Protein AF-A0A442TKA3-F1 (afdb_monomer_lite)

Sequence (351 aa):
MQPSRIYSAAFSNQSLTAKNNGDETITLTVSGKLDNMFMTVANFPTMDLGVSSTAQYRLRKINAPCVLALHPSASDALVLDSNAKINAADCRVHSNSSSSRGIEAKSNSLVSADSICVVGSAAGGASHYSPAPEVGCPVLADPLATVPAPVVPNCDFSNKVYDNKTVTIDPGVHCGGISILNNSVVTFRPGIYFVKDGKFFVDSNAKVQRDGVGFYLTGNNATLHFTSNTRIDFTAPSTGALAGILFFEDRSAPVERLHYFDSNSITRETGSMYLSRGIFSTDSNSTIAANSAFTNVIARKVWIKSDASLTLNADYGATTVPNVAVYYEGVGSRMAGKVNLALPMRNRRMT

Radius of gyration: 28.51 Å; chains: 1; bounding box: 57×85×75 Å

Structure (mmCIF, N/CA/C/O backbone):
data_AF-A0A442TKA3-F1
#
_entry.id   AF-A0A442TKA3-F1
#
loop_
_atom_site.group_PDB
_atom_site.id
_atom_site.type_symbol
_atom_site.label_atom_id
_atom_site.label_alt_id
_atom_site.label_comp_id
_atom_site.label_asym_id
_atom_site.label_entity_id
_atom_site.label_seq_id
_atom_site.pdbx_PDB_ins_code
_atom_site.Cartn_x
_atom_site.Cartn_y
_atom_site.Cartn_z
_atom_site.occupancy
_atom_site.B_iso_or_equiv
_atom_site.auth_seq_id
_atom_site.auth_comp_id
_atom_site.auth_asym_id
_atom_site.auth_atom_id
_atom_site.pdbx_PDB_model_num
ATOM 1 N N . MET A 1 1 ? 22.070 -32.574 -51.510 1.00 38.97 1 MET A N 1
ATOM 2 C CA . MET A 1 1 ? 21.243 -32.504 -50.285 1.00 38.97 1 MET A CA 1
ATOM 3 C C . MET A 1 1 ? 20.417 -33.778 -50.211 1.00 38.97 1 MET A C 1
ATOM 5 O O . MET A 1 1 ? 19.624 -34.005 -51.113 1.00 38.97 1 MET A O 1
ATOM 9 N N . GLN A 1 2 ? 20.663 -34.656 -49.233 1.00 30.23 2 GLN A N 1
ATOM 10 C CA . GLN A 1 2 ? 19.802 -35.828 -49.023 1.00 30.23 2 GLN A CA 1
ATOM 11 C C . GLN A 1 2 ? 18.475 -35.373 -48.393 1.00 30.23 2 GLN A C 1
ATOM 13 O O . GLN A 1 2 ? 18.515 -34.567 -47.463 1.00 30.23 2 GLN A O 1
ATOM 18 N N . PRO A 1 3 ? 17.316 -35.858 -48.872 1.00 31.97 3 PRO A N 1
ATOM 19 C CA . PRO A 1 3 ? 16.034 -35.528 -48.269 1.00 31.97 3 PRO A CA 1
ATOM 20 C C . PRO A 1 3 ? 15.917 -36.188 -46.891 1.00 31.97 3 PRO A C 1
ATOM 22 O O . PRO A 1 3 ? 16.233 -37.369 -46.721 1.00 31.97 3 PRO A O 1
ATOM 25 N N . SER A 1 4 ? 15.451 -35.425 -45.906 1.00 29.91 4 SER A N 1
ATOM 26 C CA . SER A 1 4 ? 15.060 -35.917 -44.588 1.00 29.91 4 SER A CA 1
ATOM 27 C C . SER A 1 4 ? 13.938 -36.948 -44.739 1.00 29.91 4 SER A C 1
ATOM 29 O O . SER A 1 4 ? 12.824 -36.621 -45.141 1.00 29.91 4 SER A O 1
ATOM 31 N N . ARG A 1 5 ? 14.228 -38.217 -44.434 1.00 30.55 5 ARG A N 1
ATOM 32 C CA . ARG A 1 5 ? 13.208 -39.268 -44.342 1.00 30.55 5 ARG A CA 1
ATOM 33 C C . ARG A 1 5 ? 12.611 -39.262 -42.938 1.00 30.55 5 ARG A C 1
ATOM 35 O O . ARG A 1 5 ? 13.338 -39.437 -41.964 1.00 30.55 5 ARG A O 1
ATOM 42 N N . ILE A 1 6 ? 11.298 -39.072 -42.849 1.00 31.83 6 ILE A N 1
ATOM 43 C CA . ILE A 1 6 ? 10.527 -39.282 -41.622 1.00 31.83 6 ILE A CA 1
ATOM 44 C C . ILE A 1 6 ? 10.173 -40.768 -41.572 1.00 31.83 6 ILE A C 1
ATOM 46 O O . ILE A 1 6 ? 9.529 -41.279 -42.485 1.00 31.83 6 ILE A O 1
ATOM 50 N N . TYR A 1 7 ? 10.615 -41.459 -40.526 1.00 39.22 7 TYR A N 1
ATOM 51 C CA . TYR A 1 7 ? 10.215 -42.835 -40.244 1.00 39.22 7 TYR A CA 1
ATOM 52 C C . TYR A 1 7 ? 9.135 -42.798 -39.159 1.00 39.22 7 TYR A C 1
ATOM 54 O O . TYR A 1 7 ? 9.384 -42.288 -38.069 1.00 39.22 7 TYR A O 1
ATOM 62 N N . SER A 1 8 ? 7.938 -43.307 -39.454 1.00 38.00 8 SER A N 1
ATOM 63 C CA . SER A 1 8 ? 6.883 -43.538 -38.464 1.00 38.00 8 SER A CA 1
ATOM 64 C C . SER A 1 8 ? 6.901 -45.007 -38.035 1.00 38.00 8 SER A C 1
ATOM 66 O O . SER A 1 8 ? 6.884 -45.907 -38.871 1.00 38.00 8 SER A O 1
ATOM 68 N N . ALA A 1 9 ? 6.952 -45.251 -36.727 1.00 47.09 9 ALA A N 1
ATOM 69 C CA . ALA A 1 9 ? 6.796 -46.570 -36.120 1.00 47.09 9 ALA A CA 1
ATOM 70 C C . ALA A 1 9 ? 5.596 -46.536 -35.162 1.00 47.09 9 ALA A C 1
ATOM 72 O O . ALA A 1 9 ? 5.314 -45.496 -34.565 1.00 47.09 9 ALA A O 1
ATOM 73 N N . ALA A 1 10 ? 4.872 -47.650 -35.037 1.00 43.44 10 ALA A N 1
ATOM 74 C CA . ALA A 1 10 ? 3.813 -47.790 -34.042 1.00 43.44 10 ALA A CA 1
ATOM 75 C C . ALA A 1 10 ? 4.440 -48.006 -32.653 1.00 43.44 10 ALA A C 1
ATOM 77 O O . ALA A 1 10 ? 5.350 -48.820 -32.506 1.00 43.44 10 ALA A O 1
ATOM 78 N N . PHE A 1 11 ? 3.968 -47.262 -31.651 1.00 53.31 11 PHE A N 1
ATOM 79 C CA . PHE A 1 11 ? 4.451 -47.326 -30.268 1.00 53.31 11 PHE A CA 1
ATOM 80 C C . PHE A 1 11 ? 3.369 -47.914 -29.366 1.00 53.31 11 PHE A C 1
ATOM 82 O O . PHE A 1 11 ? 2.242 -47.414 -29.359 1.00 53.31 11 PHE A O 1
ATOM 89 N N . SER A 1 12 ? 3.721 -48.914 -28.560 1.00 55.25 12 SER A N 1
ATOM 90 C CA . SER A 1 12 ? 2.852 -49.471 -27.520 1.00 55.25 12 SER A CA 1
ATOM 91 C C . SER A 1 12 ? 3.369 -49.082 -26.123 1.00 55.25 12 SER A C 1
ATOM 93 O O . SER A 1 12 ? 4.565 -48.858 -25.926 1.00 55.25 12 SER A O 1
ATOM 95 N N . ASN A 1 13 ? 2.462 -48.949 -25.144 1.00 60.03 13 ASN A N 1
ATOM 96 C CA . ASN A 1 13 ? 2.773 -48.662 -23.731 1.00 60.03 13 ASN A CA 1
ATOM 97 C C . ASN A 1 13 ? 3.669 -47.430 -23.493 1.00 60.03 13 ASN A C 1
ATOM 99 O O . ASN A 1 13 ? 4.741 -47.534 -22.896 1.00 60.03 13 ASN A O 1
ATOM 103 N N . GLN A 1 14 ? 3.230 -46.256 -23.953 1.00 69.00 14 GLN A N 1
ATOM 104 C CA . GLN A 1 14 ? 3.954 -45.007 -23.713 1.00 69.00 14 GLN A CA 1
ATOM 105 C C . GLN A 1 14 ? 3.724 -44.475 -22.292 1.00 69.00 14 GLN A C 1
ATOM 107 O O . GLN A 1 14 ? 2.594 -44.451 -21.807 1.00 69.00 14 GLN A O 1
ATOM 112 N N . SER A 1 15 ? 4.783 -43.979 -21.654 1.00 68.31 15 SER A N 1
ATOM 113 C CA . SER A 1 15 ? 4.720 -43.248 -20.386 1.00 68.31 15 SER A CA 1
ATOM 114 C C . SER A 1 15 ? 5.442 -41.909 -20.505 1.00 68.31 15 SER A C 1
ATOM 116 O O . SER A 1 15 ? 6.599 -41.867 -20.933 1.00 68.31 15 SER A O 1
ATOM 118 N N . LEU A 1 16 ? 4.779 -40.832 -20.083 1.00 64.69 16 LEU A N 1
ATOM 119 C CA . LEU A 1 16 ? 5.385 -39.516 -19.905 1.00 64.69 16 LEU A CA 1
ATOM 120 C C . LEU A 1 16 ? 5.628 -39.283 -18.414 1.00 64.69 16 LEU A C 1
ATOM 122 O O . LEU A 1 16 ? 4.681 -39.234 -17.632 1.00 64.69 16 LEU A O 1
ATOM 126 N N . THR A 1 17 ? 6.887 -39.087 -18.040 1.00 66.25 17 THR A N 1
ATOM 127 C CA . THR A 1 17 ? 7.277 -38.799 -16.659 1.00 66.25 17 THR A CA 1
ATOM 128 C C . THR A 1 17 ? 7.975 -37.450 -16.603 1.00 66.25 17 THR A C 1
ATOM 130 O O . THR A 1 17 ? 8.983 -37.239 -17.278 1.00 66.25 17 THR A O 1
ATOM 133 N N . ALA A 1 18 ? 7.455 -36.543 -15.779 1.00 63.50 18 ALA A N 1
ATOM 134 C CA . ALA A 1 18 ? 8.128 -35.301 -15.425 1.00 63.50 18 ALA A CA 1
ATOM 135 C C . ALA A 1 18 ? 8.815 -35.473 -14.067 1.00 63.50 18 ALA A C 1
ATOM 137 O O . ALA A 1 18 ? 8.174 -35.860 -13.090 1.00 63.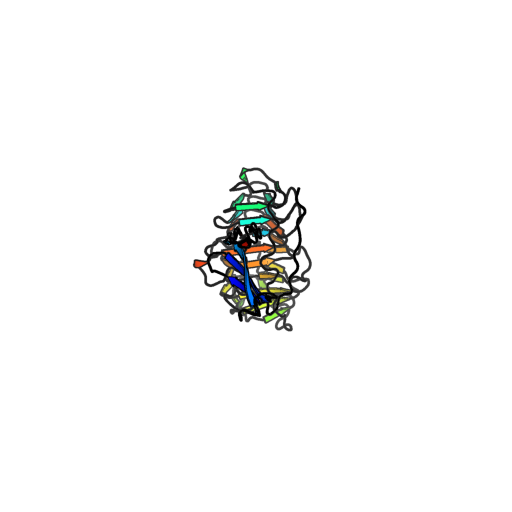50 18 ALA A O 1
ATOM 138 N N . LYS A 1 19 ? 10.115 -35.184 -14.000 1.00 69.62 19 LYS A N 1
ATOM 139 C CA . LYS A 1 19 ? 10.898 -35.211 -12.764 1.00 69.62 19 LYS A CA 1
ATOM 140 C C . LYS A 1 19 ? 11.492 -33.832 -12.505 1.00 69.62 19 LYS A C 1
ATOM 142 O O . LYS A 1 19 ? 12.219 -33.312 -13.348 1.00 69.62 19 LYS A O 1
ATOM 147 N N . ASN A 1 20 ? 11.206 -33.267 -11.335 1.00 73.06 20 ASN A N 1
ATOM 148 C CA . ASN A 1 20 ? 11.974 -32.147 -10.800 1.00 73.06 20 ASN A CA 1
ATOM 149 C C . ASN A 1 20 ? 13.229 -32.719 -10.126 1.00 73.06 20 ASN A C 1
ATOM 151 O O . ASN A 1 20 ? 13.116 -33.570 -9.242 1.00 73.06 20 ASN A O 1
ATOM 155 N N . ASN A 1 21 ? 14.412 -32.310 -10.580 1.00 75.00 21 ASN A N 1
ATOM 156 C CA . ASN A 1 21 ? 15.681 -32.872 -10.114 1.00 75.00 21 ASN A CA 1
ATOM 157 C C . ASN A 1 21 ? 16.271 -32.121 -8.905 1.00 75.00 21 ASN A C 1
ATOM 159 O O . ASN A 1 21 ? 17.281 -32.561 -8.365 1.00 75.00 21 ASN A O 1
ATOM 163 N N . GLY A 1 22 ? 15.632 -31.038 -8.444 1.00 58.66 22 GLY A N 1
ATOM 164 C CA . GLY A 1 22 ? 16.044 -30.288 -7.250 1.00 58.66 22 GLY A CA 1
ATOM 165 C C . GLY A 1 22 ? 17.229 -29.337 -7.454 1.00 58.66 22 GLY A C 1
ATOM 166 O O . GLY A 1 22 ? 17.595 -28.619 -6.531 1.00 58.66 22 GLY A O 1
ATOM 167 N N . ASP A 1 23 ? 17.792 -29.290 -8.658 1.00 67.56 23 ASP A N 1
ATOM 168 C CA . ASP A 1 23 ? 18.939 -28.478 -9.069 1.00 67.56 23 ASP A CA 1
ATOM 169 C C . ASP A 1 23 ? 18.543 -27.429 -10.118 1.00 67.56 23 ASP A C 1
ATOM 171 O O . ASP A 1 23 ? 19.290 -27.179 -11.061 1.00 67.56 23 ASP A O 1
ATOM 175 N N . GLU A 1 24 ? 17.344 -26.845 -9.991 1.00 68.44 24 GLU A N 1
ATOM 176 C CA . GLU A 1 24 ? 16.805 -25.914 -10.994 1.00 68.44 24 GLU A CA 1
ATOM 177 C C . GLU A 1 24 ? 16.583 -26.571 -12.373 1.00 68.44 24 GLU A C 1
ATOM 179 O O . GLU A 1 24 ? 16.518 -25.897 -13.401 1.00 68.44 24 GLU A O 1
ATOM 184 N N . THR A 1 25 ? 16.430 -27.900 -12.428 1.00 68.56 25 THR A N 1
ATOM 185 C CA . THR A 1 25 ? 16.147 -28.614 -13.679 1.00 68.56 25 THR A CA 1
ATOM 186 C C . THR A 1 25 ? 14.898 -29.490 -13.616 1.00 68.56 25 THR A C 1
ATOM 188 O O . THR A 1 25 ? 14.566 -30.105 -12.598 1.00 68.56 25 THR A O 1
ATOM 191 N N . ILE A 1 26 ? 14.191 -29.551 -14.745 1.00 72.69 26 ILE A N 1
ATOM 192 C CA . ILE A 1 26 ? 13.049 -30.436 -14.972 1.00 72.69 26 ILE A CA 1
ATOM 193 C C . ILE A 1 26 ? 13.391 -31.347 -16.143 1.00 72.69 26 ILE A C 1
ATOM 195 O O . ILE A 1 26 ? 13.657 -30.870 -17.247 1.00 72.69 26 ILE A O 1
ATOM 199 N N . THR A 1 27 ? 13.345 -32.658 -15.922 1.00 72.81 27 THR A N 1
ATOM 200 C CA . THR A 1 27 ? 13.503 -33.657 -16.981 1.00 72.81 27 THR A CA 1
ATOM 201 C C . THR A 1 27 ? 12.149 -34.242 -17.348 1.00 72.81 27 THR A C 1
ATOM 203 O O . THR A 1 27 ? 11.465 -34.831 -16.512 1.00 72.81 27 THR A O 1
ATOM 206 N N . LEU A 1 28 ? 11.783 -34.116 -18.618 1.00 71.12 28 LEU A N 1
ATOM 207 C CA . LEU A 1 28 ? 10.681 -34.843 -19.234 1.00 71.12 28 LEU A CA 1
ATOM 208 C C . LEU A 1 28 ? 11.247 -36.100 -19.875 1.00 71.12 28 LEU A C 1
ATOM 210 O O . LEU A 1 28 ? 12.149 -36.001 -20.700 1.00 71.12 28 LEU A O 1
ATOM 214 N N . THR A 1 29 ? 10.727 -37.266 -19.514 1.00 75.19 29 THR A N 1
ATOM 215 C CA . THR A 1 29 ? 11.093 -38.539 -20.139 1.00 75.19 29 THR A CA 1
ATOM 216 C C . THR A 1 29 ? 9.863 -39.143 -20.787 1.00 75.19 29 THR A C 1
ATOM 218 O O . THR A 1 29 ? 8.867 -39.393 -20.114 1.00 75.19 29 THR A O 1
ATOM 221 N N . VAL A 1 30 ? 9.946 -39.389 -22.090 1.00 77.25 30 VAL A N 1
ATOM 222 C CA . VAL A 1 30 ? 8.989 -40.204 -22.833 1.00 77.25 30 VAL A CA 1
ATOM 223 C C . VAL A 1 30 ? 9.622 -41.572 -23.009 1.00 77.25 30 VAL A C 1
ATOM 225 O O . VAL A 1 30 ? 10.690 -41.684 -23.607 1.00 77.25 30 VAL A O 1
ATOM 228 N N . SER A 1 31 ? 8.983 -42.601 -22.468 1.00 76.00 31 SER A N 1
ATOM 229 C CA . SER A 1 31 ? 9.392 -43.993 -22.673 1.00 76.00 31 SER A CA 1
ATOM 230 C C . SER A 1 31 ? 8.289 -44.755 -23.388 1.00 76.00 31 SER A C 1
ATOM 232 O O . SER A 1 31 ? 7.115 -44.445 -23.206 1.00 76.00 31 SER A O 1
ATOM 234 N N . GLY A 1 32 ? 8.649 -45.739 -24.201 1.00 74.56 32 GLY A N 1
ATOM 235 C CA . GLY A 1 32 ? 7.702 -46.607 -24.890 1.00 74.56 32 GLY A CA 1
ATOM 236 C C . GLY A 1 32 ? 8.386 -47.854 -25.425 1.00 74.56 32 GLY A C 1
ATOM 237 O O . GLY A 1 32 ? 9.614 -47.932 -25.455 1.00 74.56 32 GLY A O 1
ATOM 238 N N . LYS A 1 33 ? 7.593 -48.832 -25.854 1.00 74.94 33 LYS A N 1
ATOM 239 C CA . LYS A 1 33 ? 8.109 -50.046 -26.483 1.00 74.94 33 LYS A CA 1
ATOM 240 C C . LYS A 1 33 ? 7.935 -49.967 -27.994 1.00 74.94 33 LYS A C 1
ATOM 242 O O . LYS A 1 33 ? 6.866 -49.610 -28.491 1.00 74.94 33 LYS A O 1
ATOM 247 N N . LEU A 1 34 ? 9.011 -50.271 -28.710 1.00 72.69 34 LEU A N 1
ATOM 248 C CA . LEU A 1 34 ? 9.013 -50.484 -30.151 1.00 72.69 34 LEU A CA 1
ATOM 249 C C . LEU A 1 34 ? 8.832 -51.975 -30.420 1.00 72.69 34 LEU A C 1
ATOM 251 O O . LEU A 1 34 ? 9.631 -52.789 -29.953 1.00 72.69 34 LEU A O 1
ATOM 255 N N . ASP A 1 35 ? 7.799 -52.326 -31.177 1.00 70.81 35 ASP A N 1
ATOM 256 C CA . ASP A 1 35 ? 7.551 -53.710 -31.567 1.00 70.81 35 ASP A CA 1
ATOM 257 C C . ASP A 1 35 ? 8.544 -54.126 -32.665 1.00 70.81 35 ASP A C 1
ATOM 259 O O . ASP A 1 35 ? 8.654 -53.495 -33.721 1.00 70.81 35 ASP A O 1
ATOM 263 N N . ASN A 1 36 ? 9.293 -55.202 -32.422 1.00 65.81 36 ASN A N 1
ATOM 264 C CA . ASN A 1 36 ? 10.320 -55.672 -33.345 1.00 65.81 36 ASN A CA 1
ATOM 265 C C . ASN A 1 36 ? 9.726 -56.686 -34.328 1.00 65.81 36 ASN A C 1
ATOM 267 O O . ASN A 1 36 ? 9.586 -57.861 -34.000 1.00 65.81 36 ASN A O 1
ATOM 271 N N . MET A 1 37 ? 9.468 -56.285 -35.574 1.00 66.44 37 MET A N 1
ATOM 272 C CA . MET A 1 37 ? 8.912 -57.206 -36.581 1.00 66.44 37 MET A CA 1
ATOM 273 C C . MET A 1 37 ? 9.864 -58.349 -36.982 1.00 66.44 37 MET A C 1
ATOM 275 O O . MET A 1 37 ? 9.404 -59.400 -37.416 1.00 66.44 37 MET A O 1
ATOM 279 N N . PHE A 1 38 ? 11.181 -58.164 -36.832 1.00 63.09 38 PHE A N 1
ATOM 280 C CA . PHE A 1 38 ? 12.200 -59.112 -37.311 1.00 63.09 38 PHE A CA 1
ATOM 281 C C . PHE A 1 38 ? 12.898 -59.916 -36.199 1.00 63.09 38 PHE A C 1
ATOM 283 O O . PHE A 1 38 ? 13.565 -60.902 -36.496 1.00 63.09 38 PHE A O 1
ATOM 290 N N . MET A 1 39 ? 12.767 -59.516 -34.926 1.00 60.59 39 MET A N 1
ATOM 291 C CA . MET A 1 39 ? 13.446 -60.168 -33.786 1.00 60.59 39 MET A CA 1
ATOM 292 C C . MET A 1 39 ? 12.510 -60.999 -32.897 1.00 60.59 39 MET A C 1
ATOM 294 O O . MET A 1 39 ? 12.948 -61.593 -31.910 1.00 60.59 39 MET A O 1
ATOM 298 N N . THR A 1 40 ? 11.238 -61.111 -33.275 1.00 59.50 40 THR A N 1
ATOM 299 C CA . THR A 1 40 ? 10.254 -62.012 -32.656 1.00 59.50 40 THR A CA 1
ATOM 300 C C . THR A 1 40 ? 10.688 -63.477 -32.717 1.00 59.50 40 THR A C 1
ATOM 302 O O . THR A 1 40 ? 10.512 -64.200 -31.743 1.00 59.50 40 THR A O 1
ATOM 305 N N . VAL A 1 41 ? 11.351 -63.900 -33.801 1.00 61.72 41 VAL A N 1
ATOM 306 C CA . VAL A 1 41 ? 11.881 -65.272 -33.965 1.00 61.72 41 VAL A CA 1
ATOM 307 C C . VAL A 1 41 ? 13.020 -65.586 -32.980 1.00 61.72 41 VAL A C 1
ATOM 309 O O . VAL A 1 41 ? 13.220 -66.741 -32.619 1.00 61.72 41 VAL A O 1
ATOM 312 N N . ALA A 1 42 ? 13.735 -64.567 -32.490 1.00 65.44 42 ALA A N 1
ATOM 313 C CA . ALA A 1 42 ? 14.796 -64.700 -31.487 1.00 65.44 42 ALA A CA 1
ATOM 314 C C . ALA A 1 42 ? 14.304 -64.457 -30.043 1.00 65.44 42 ALA A C 1
ATOM 316 O O . ALA A 1 42 ? 15.121 -64.275 -29.144 1.00 65.44 42 ALA A O 1
ATOM 317 N N . ASN A 1 43 ? 12.983 -64.440 -29.819 1.00 66.38 43 ASN A N 1
ATOM 318 C CA . ASN A 1 43 ? 12.335 -64.172 -28.530 1.00 66.38 43 ASN A CA 1
ATOM 319 C C . ASN A 1 43 ? 12.598 -62.763 -27.944 1.00 66.38 43 ASN A C 1
ATOM 321 O O . ASN A 1 43 ? 12.542 -62.572 -26.731 1.00 66.38 43 ASN A O 1
ATOM 325 N N . PHE A 1 44 ? 12.835 -61.759 -28.800 1.00 69.25 44 PHE A N 1
ATOM 326 C CA . PHE A 1 44 ? 12.922 -60.338 -28.420 1.00 69.25 44 PHE A CA 1
ATOM 327 C C . PHE A 1 44 ? 11.802 -59.523 -29.096 1.00 69.25 44 PHE A C 1
ATOM 329 O O . PHE A 1 44 ? 12.065 -58.780 -30.050 1.00 69.25 44 PHE A O 1
ATOM 336 N N . PRO A 1 45 ? 10.541 -59.663 -28.638 1.00 67.88 45 PRO A N 1
ATOM 337 C CA . PRO A 1 45 ? 9.374 -59.102 -29.323 1.00 67.88 45 PRO A CA 1
ATOM 338 C C . PRO A 1 45 ? 9.303 -57.570 -29.272 1.00 67.88 45 PRO A C 1
ATOM 340 O O . PRO A 1 45 ? 8.704 -56.963 -30.155 1.00 67.88 45 PRO A O 1
ATOM 343 N N . THR A 1 46 ? 9.940 -56.937 -28.284 1.00 72.69 46 THR A N 1
ATOM 344 C CA . THR A 1 46 ? 9.905 -55.481 -28.087 1.00 72.69 46 THR A CA 1
ATOM 345 C C . THR A 1 46 ? 11.274 -54.929 -27.704 1.00 72.69 46 THR A C 1
ATOM 347 O O . THR A 1 46 ? 12.052 -55.617 -27.043 1.00 72.69 46 THR A O 1
ATOM 350 N N . MET A 1 47 ? 11.545 -53.675 -28.057 1.00 73.06 47 MET A N 1
ATOM 351 C CA . MET A 1 47 ? 12.709 -52.905 -27.614 1.00 73.06 47 MET A CA 1
ATOM 352 C C . MET A 1 47 ? 12.253 -51.678 -26.821 1.00 73.06 47 MET A C 1
ATOM 354 O O . MET A 1 47 ? 11.332 -50.983 -27.248 1.00 73.06 47 MET A O 1
ATOM 358 N N . ASP A 1 48 ? 12.893 -51.400 -25.687 1.00 73.38 48 ASP A N 1
ATOM 359 C CA . ASP A 1 48 ? 12.585 -50.210 -24.894 1.00 73.38 48 ASP A CA 1
ATOM 360 C C . ASP A 1 48 ? 13.225 -48.969 -25.534 1.00 73.38 48 ASP A C 1
ATOM 362 O O . ASP A 1 48 ? 14.424 -48.941 -25.819 1.00 73.38 48 ASP A O 1
ATOM 366 N N . LEU A 1 49 ? 12.420 -47.933 -25.756 1.00 71.62 49 LEU A N 1
ATOM 367 C CA . LEU A 1 49 ? 12.854 -46.622 -26.219 1.00 71.62 49 LEU A CA 1
ATOM 368 C C . LEU A 1 49 ? 12.598 -45.596 -25.117 1.00 71.62 49 LEU A C 1
ATOM 370 O O . LEU A 1 49 ? 11.487 -45.504 -24.602 1.00 71.62 49 LEU A O 1
ATOM 374 N N . GLY A 1 50 ? 13.607 -44.785 -24.807 1.00 71.62 50 GLY A N 1
ATOM 375 C CA . GLY A 1 50 ? 13.485 -43.639 -23.913 1.00 71.62 50 GLY A CA 1
ATOM 376 C C . GLY A 1 50 ? 14.095 -42.398 -24.551 1.00 71.62 50 GLY A C 1
ATOM 377 O O . GLY A 1 50 ? 15.246 -42.423 -24.982 1.00 71.62 50 GLY A O 1
ATOM 378 N N . VAL A 1 51 ? 13.334 -41.308 -24.606 1.00 72.19 51 VAL A N 1
ATOM 379 C CA . VAL A 1 51 ? 13.836 -39.980 -24.968 1.00 72.19 51 VAL A CA 1
ATOM 380 C C . VAL A 1 51 ? 13.583 -39.059 -23.791 1.00 72.19 51 VAL A C 1
ATOM 382 O O . VAL A 1 51 ? 12.459 -38.961 -23.302 1.00 72.19 51 VAL A O 1
ATOM 385 N N . SER A 1 52 ? 14.623 -38.364 -23.345 1.00 70.12 52 SER A N 1
ATOM 386 C CA . SER A 1 52 ? 14.502 -37.352 -22.304 1.00 70.12 52 SER A CA 1
ATOM 387 C C . SER A 1 52 ? 14.890 -35.973 -22.820 1.00 70.12 52 SER A C 1
ATOM 389 O O . SER A 1 52 ? 15.869 -35.831 -23.549 1.00 70.12 52 SER A O 1
ATOM 391 N N . SER A 1 53 ? 14.150 -34.953 -22.397 1.00 64.50 53 SER A N 1
ATOM 392 C CA . SER A 1 53 ? 14.496 -33.545 -22.569 1.00 64.50 53 SER A CA 1
ATOM 393 C C . SER A 1 53 ? 14.584 -32.898 -21.196 1.00 64.50 53 SER A C 1
ATOM 395 O O . SER A 1 53 ? 13.643 -32.991 -20.409 1.00 64.50 53 SER A O 1
ATOM 397 N N . THR A 1 54 ? 15.695 -32.226 -20.912 1.00 67.06 54 THR A N 1
ATOM 398 C CA . THR A 1 54 ? 15.901 -31.514 -19.648 1.00 67.06 54 THR A CA 1
ATOM 399 C C . THR A 1 54 ? 15.885 -30.014 -19.901 1.00 67.06 54 THR A C 1
ATOM 401 O O . THR A 1 54 ? 16.648 -29.508 -20.722 1.00 67.06 54 THR A O 1
ATOM 404 N N . ALA A 1 55 ? 15.009 -29.303 -19.197 1.00 56.19 55 ALA A N 1
ATOM 405 C CA . ALA A 1 55 ? 14.982 -27.850 -19.152 1.00 56.19 55 ALA A CA 1
ATOM 406 C C . ALA A 1 55 ? 15.637 -27.376 -17.851 1.00 56.19 55 ALA A C 1
ATOM 408 O O . ALA A 1 55 ? 15.353 -27.919 -16.785 1.00 56.19 55 ALA A O 1
ATOM 409 N N . GLN A 1 56 ? 16.497 -26.363 -17.937 1.00 62.41 56 GLN A N 1
ATOM 410 C CA . GLN A 1 56 ? 17.031 -25.665 -16.766 1.00 62.41 56 GLN A CA 1
ATOM 411 C C . GLN A 1 56 ? 16.257 -24.363 -16.571 1.00 62.41 56 GLN A C 1
ATOM 413 O O . GLN A 1 56 ? 16.105 -23.597 -17.522 1.00 62.41 56 GLN A O 1
ATOM 418 N N . TYR A 1 57 ? 15.760 -24.102 -15.372 1.00 51.75 57 TYR A N 1
ATOM 419 C CA . TYR A 1 57 ? 15.067 -22.872 -15.020 1.00 51.75 57 TYR A CA 1
ATOM 420 C C . TYR A 1 57 ? 15.821 -22.217 -13.867 1.00 51.75 57 TYR A C 1
ATOM 422 O O . TYR A 1 57 ? 15.823 -22.720 -12.755 1.00 51.75 57 TYR A O 1
ATOM 430 N N . ARG A 1 58 ? 16.465 -21.077 -14.103 1.00 52.47 58 ARG A N 1
ATOM 431 C CA . ARG A 1 58 ? 17.054 -20.326 -12.992 1.00 52.47 58 ARG A CA 1
ATOM 432 C C . ARG A 1 58 ? 15.968 -19.430 -12.416 1.00 52.47 58 ARG A C 1
ATOM 434 O O . ARG A 1 58 ? 15.404 -18.630 -13.159 1.00 52.47 58 ARG A O 1
ATOM 441 N N . LEU A 1 59 ? 15.661 -19.556 -11.127 1.00 48.53 59 LEU A N 1
ATOM 442 C CA . LEU A 1 59 ? 14.817 -18.579 -10.438 1.00 48.53 59 LEU A CA 1
ATOM 443 C C . LEU A 1 59 ? 15.744 -17.628 -9.704 1.00 48.53 59 LEU A C 1
ATOM 445 O O . LEU A 1 59 ? 16.297 -17.954 -8.656 1.00 48.53 59 LEU A O 1
ATOM 449 N N . ARG A 1 60 ? 15.916 -16.418 -10.233 1.00 46.28 60 ARG A N 1
ATOM 450 C CA . ARG A 1 60 ? 16.443 -15.354 -9.384 1.00 46.28 60 ARG A CA 1
ATOM 451 C C . ARG A 1 60 ? 15.293 -14.922 -8.483 1.00 46.28 60 ARG A C 1
ATOM 453 O O . ARG A 1 60 ? 14.303 -14.383 -8.971 1.00 46.28 60 ARG A O 1
ATOM 460 N N . LYS A 1 61 ? 15.407 -15.188 -7.177 1.00 48.22 61 LYS A N 1
ATOM 461 C CA . LYS A 1 61 ? 14.589 -14.498 -6.175 1.00 48.22 61 LYS A CA 1
ATOM 462 C C . LYS A 1 61 ? 14.970 -13.027 -6.277 1.00 48.22 61 LYS A C 1
ATOM 464 O O . LYS A 1 61 ? 16.042 -12.636 -5.827 1.00 48.22 61 LYS A O 1
ATOM 469 N N . ILE A 1 62 ? 14.143 -12.253 -6.961 1.00 54.84 62 ILE A N 1
ATOM 470 C CA . ILE A 1 62 ? 14.308 -10.809 -7.004 1.00 54.84 62 ILE A CA 1
ATOM 471 C C . ILE A 1 62 ? 13.673 -10.265 -5.736 1.00 54.84 62 ILE A C 1
ATOM 473 O O . ILE A 1 62 ? 12.651 -10.786 -5.279 1.00 54.84 62 ILE A O 1
ATOM 477 N N . ASN A 1 63 ? 14.305 -9.251 -5.150 1.00 58.38 63 ASN A N 1
ATOM 478 C CA . ASN A 1 63 ? 13.714 -8.507 -4.050 1.00 58.38 63 ASN A CA 1
ATOM 479 C C . ASN A 1 63 ? 12.314 -8.060 -4.491 1.00 58.38 63 ASN A C 1
ATOM 481 O O . ASN A 1 63 ? 12.161 -7.377 -5.507 1.00 58.38 63 ASN A O 1
ATOM 485 N N . ALA A 1 64 ? 11.296 -8.532 -3.769 1.00 69.12 64 ALA A N 1
ATOM 486 C CA . ALA A 1 64 ? 9.903 -8.156 -3.970 1.00 69.12 64 ALA A CA 1
ATOM 487 C C . ALA A 1 64 ? 9.793 -6.632 -4.154 1.00 69.12 64 ALA A C 1
ATOM 489 O O . ALA A 1 64 ? 10.495 -5.899 -3.449 1.00 69.12 64 ALA A O 1
ATOM 490 N N . PRO A 1 65 ? 8.946 -6.126 -5.071 1.00 86.44 65 PRO A N 1
ATOM 491 C CA . PRO A 1 65 ? 8.757 -4.690 -5.172 1.00 86.44 65 PRO A CA 1
ATOM 492 C C . PRO A 1 65 ? 8.224 -4.165 -3.833 1.00 86.44 65 PRO A C 1
ATOM 494 O O . PRO A 1 65 ? 7.179 -4.599 -3.342 1.00 86.44 65 PRO A O 1
ATOM 497 N N . CYS A 1 66 ? 8.944 -3.225 -3.229 1.00 92.06 66 CYS A N 1
ATOM 498 C CA . CYS A 1 66 ? 8.412 -2.458 -2.106 1.00 92.06 66 CYS A CA 1
ATOM 499 C C . CYS A 1 66 ? 7.360 -1.467 -2.591 1.00 92.06 66 CYS A C 1
ATOM 501 O O . CYS A 1 66 ? 6.393 -1.208 -1.885 1.00 92.06 66 CYS A O 1
ATOM 503 N N . VAL A 1 67 ? 7.514 -0.965 -3.819 1.00 97.06 67 VAL A N 1
ATOM 504 C CA . VAL A 1 67 ? 6.482 -0.195 -4.512 1.00 97.06 67 VAL A CA 1
ATOM 505 C C . VAL A 1 67 ? 6.257 -0.787 -5.892 1.00 97.06 67 VAL A C 1
ATOM 507 O O . VAL A 1 67 ? 7.208 -0.962 -6.655 1.00 97.06 67 VAL A O 1
ATOM 510 N N . LEU A 1 68 ? 4.997 -1.050 -6.222 1.00 97.75 68 LEU A N 1
ATOM 511 C CA . LEU A 1 68 ? 4.551 -1.412 -7.560 1.00 97.75 68 LEU A CA 1
ATOM 512 C C . LEU A 1 68 ? 3.361 -0.533 -7.958 1.00 97.75 68 LEU A C 1
ATOM 514 O O . LEU A 1 68 ? 2.255 -0.710 -7.447 1.00 97.75 68 LEU A O 1
ATOM 518 N N . ALA A 1 69 ? 3.589 0.386 -8.897 1.00 98.50 69 ALA A N 1
ATOM 519 C CA . ALA A 1 69 ? 2.522 1.120 -9.570 1.00 98.50 69 ALA A CA 1
ATOM 520 C C . ALA A 1 69 ? 2.008 0.306 -10.769 1.00 98.50 69 ALA A C 1
ATOM 522 O O . ALA A 1 69 ? 2.734 0.085 -11.740 1.00 98.50 69 ALA A O 1
ATOM 523 N N . LEU A 1 70 ? 0.757 -0.153 -10.701 1.00 98.31 70 LEU A N 1
ATOM 524 C CA . LEU A 1 70 ? 0.184 -1.115 -11.649 1.00 98.31 70 LEU A CA 1
ATOM 525 C C . LEU A 1 70 ? -0.342 -0.490 -12.950 1.00 98.31 70 LEU A C 1
ATOM 527 O O . LEU A 1 70 ? -0.569 -1.219 -13.916 1.00 98.31 70 LEU A O 1
ATOM 531 N N . HIS A 1 71 ? -0.591 0.823 -12.997 1.00 98.50 71 HIS A N 1
ATOM 532 C CA . HIS A 1 71 ? -1.243 1.433 -14.158 1.00 98.50 71 HIS A CA 1
ATOM 533 C C . HIS A 1 71 ? -0.385 1.301 -15.442 1.00 98.50 71 HIS A C 1
ATOM 535 O O . HIS A 1 71 ? 0.754 1.761 -15.455 1.00 98.50 71 HIS A O 1
ATOM 541 N N . PRO A 1 72 ? -0.927 0.774 -16.563 1.00 98.06 72 PRO A N 1
ATOM 542 C CA . PRO A 1 72 ? -0.128 0.377 -17.735 1.00 98.06 72 PRO A CA 1
ATOM 543 C C . PRO A 1 72 ? 0.411 1.531 -18.598 1.00 98.06 72 PRO A C 1
ATOM 545 O O . PRO A 1 72 ? 1.358 1.349 -19.361 1.00 98.06 72 PRO A O 1
ATOM 548 N N . SER A 1 73 ? -0.199 2.718 -18.541 1.00 98.38 73 SER A N 1
ATOM 549 C CA . SER A 1 73 ? 0.152 3.844 -19.430 1.00 98.38 73 SER A CA 1
ATOM 550 C C . SER A 1 73 ? 0.006 5.243 -18.814 1.00 98.38 73 SER A C 1
ATOM 552 O O . SER A 1 73 ? 0.079 6.245 -19.523 1.00 98.38 73 SER A O 1
ATOM 554 N N . ALA A 1 74 ? -0.222 5.343 -17.503 1.00 98.31 74 ALA A N 1
ATOM 555 C CA . ALA A 1 74 ? -0.494 6.620 -16.847 1.00 98.31 74 ALA A CA 1
ATOM 556 C C . ALA A 1 74 ? 0.779 7.465 -16.757 1.00 98.31 74 ALA A C 1
ATOM 558 O O . ALA A 1 74 ? 1.815 6.977 -16.308 1.00 98.31 74 ALA A O 1
ATOM 559 N N . SER A 1 75 ? 0.695 8.743 -17.118 1.00 97.62 75 SER A N 1
ATOM 560 C CA . SER A 1 75 ? 1.801 9.697 -16.942 1.00 97.62 75 SER A CA 1
ATOM 561 C C . SER A 1 75 ? 1.997 10.161 -15.496 1.00 97.62 75 SER A C 1
ATOM 563 O O . SER A 1 75 ? 2.819 11.025 -15.230 1.00 97.62 75 SER A O 1
ATOM 565 N N . ASP A 1 76 ? 1.163 9.663 -14.594 1.00 97.19 76 ASP A N 1
ATOM 566 C CA . ASP A 1 76 ? 1.117 9.947 -13.166 1.00 97.19 76 ASP A CA 1
ATOM 567 C C . ASP A 1 76 ? 1.034 8.633 -12.366 1.00 97.19 76 ASP A C 1
ATOM 569 O O . ASP A 1 76 ? 0.409 8.579 -11.308 1.00 97.19 76 ASP A O 1
ATOM 573 N N . ALA A 1 77 ? 1.609 7.542 -12.892 1.00 98.38 77 ALA A N 1
ATOM 574 C CA . ALA A 1 77 ? 1.545 6.227 -12.251 1.00 98.38 77 ALA A CA 1
ATOM 575 C C . ALA A 1 77 ? 2.292 6.197 -10.908 1.00 98.38 77 ALA A C 1
ATOM 577 O O . ALA A 1 77 ? 1.778 5.646 -9.936 1.00 98.38 77 ALA A O 1
ATOM 578 N N . LEU A 1 78 ? 3.467 6.823 -10.844 1.00 98.62 78 LEU A N 1
ATOM 579 C CA . LEU A 1 78 ? 4.221 7.034 -9.613 1.00 98.62 78 LEU A CA 1
ATOM 580 C C . LEU A 1 78 ? 4.763 8.464 -9.617 1.00 98.62 78 LEU A C 1
ATOM 582 O O . LEU A 1 78 ? 5.571 8.806 -10.479 1.00 98.62 78 LEU A O 1
ATOM 586 N N . VAL A 1 79 ? 4.302 9.299 -8.687 1.00 98.50 79 VAL A N 1
ATOM 587 C CA . VAL A 1 79 ? 4.655 10.725 -8.629 1.00 98.50 79 VAL A CA 1
ATOM 588 C C . VAL A 1 79 ? 5.169 11.088 -7.245 1.00 98.50 79 VAL A C 1
ATOM 590 O O . VAL A 1 79 ? 4.503 10.799 -6.251 1.00 98.50 79 VAL A O 1
ATOM 593 N N . LEU A 1 80 ? 6.320 11.759 -7.200 1.00 98.50 80 LEU A N 1
ATOM 594 C CA . LEU A 1 80 ? 6.828 12.438 -6.015 1.00 98.50 80 LEU A CA 1
ATOM 595 C C . LEU A 1 80 ? 6.930 13.945 -6.276 1.00 98.50 80 LEU A C 1
ATOM 597 O O . LEU A 1 80 ? 7.379 14.364 -7.345 1.00 98.50 80 LEU A O 1
ATOM 601 N N . ASP A 1 81 ? 6.542 14.766 -5.304 1.00 97.62 81 ASP A N 1
ATOM 602 C CA . ASP A 1 81 ? 6.653 16.227 -5.389 1.00 97.62 81 ASP A CA 1
ATOM 603 C C . ASP A 1 81 ? 6.943 16.867 -4.022 1.00 97.62 81 ASP A C 1
ATOM 605 O O . ASP A 1 81 ? 6.831 16.221 -2.988 1.00 97.62 81 ASP A O 1
ATOM 609 N N . SER A 1 82 ? 7.307 18.149 -4.018 1.00 95.56 82 SER A N 1
ATOM 610 C CA . SER A 1 82 ? 7.437 18.996 -2.825 1.00 95.56 82 SER A CA 1
ATOM 611 C C . SER A 1 82 ? 8.333 18.433 -1.711 1.00 95.56 82 SER A C 1
ATOM 613 O O . SER A 1 82 ? 7.984 18.536 -0.547 1.00 95.56 82 SER A O 1
ATOM 615 N N . ASN A 1 83 ? 9.517 17.913 -2.064 1.00 96.06 83 ASN A N 1
ATOM 616 C CA . ASN A 1 83 ? 10.511 17.290 -1.161 1.00 96.06 83 ASN A CA 1
ATOM 617 C C . ASN A 1 83 ? 10.169 15.873 -0.662 1.00 96.06 83 ASN A C 1
ATOM 619 O O . ASN A 1 83 ? 10.907 15.333 0.167 1.00 96.06 83 ASN A O 1
ATOM 623 N N . ALA A 1 84 ? 9.122 15.250 -1.204 1.00 97.62 84 ALA A N 1
ATOM 624 C CA . ALA A 1 84 ? 8.737 13.883 -0.879 1.00 97.62 84 ALA A CA 1
ATOM 625 C C . ALA A 1 84 ? 9.873 12.874 -1.089 1.00 97.62 84 ALA A C 1
ATOM 627 O O . ALA A 1 84 ? 10.697 13.011 -2.000 1.00 97.62 84 ALA A O 1
ATOM 628 N N . LYS A 1 85 ? 9.891 11.812 -0.282 1.00 97.69 85 LYS A N 1
ATOM 629 C CA . LYS A 1 85 ? 10.913 10.763 -0.349 1.00 97.69 85 LYS A CA 1
ATOM 630 C C . LYS A 1 85 ? 10.313 9.367 -0.362 1.00 97.69 85 LYS A C 1
ATOM 632 O O . LYS A 1 85 ? 9.380 9.071 0.379 1.00 97.69 85 LYS A O 1
ATOM 637 N N . ILE A 1 86 ? 10.919 8.489 -1.154 1.00 98.06 86 ILE A N 1
ATOM 638 C CA . ILE A 1 86 ? 10.827 7.036 -0.985 1.00 98.06 86 ILE A CA 1
ATOM 639 C C . ILE A 1 86 ? 12.207 6.543 -0.563 1.00 98.06 86 ILE A C 1
ATOM 641 O O . ILE A 1 86 ? 13.183 6.810 -1.261 1.00 98.06 86 ILE A O 1
ATOM 645 N N . ASN A 1 87 ? 12.277 5.803 0.543 1.00 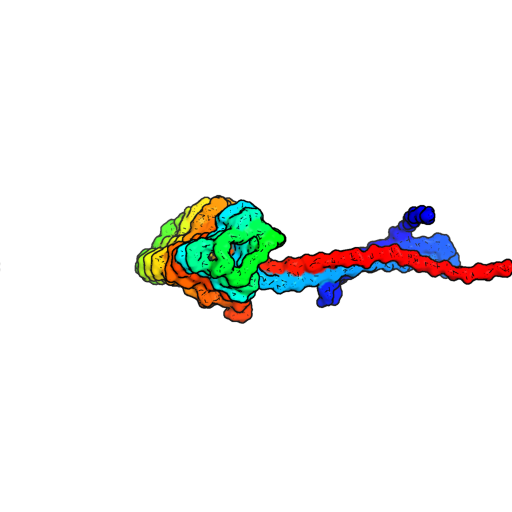97.06 87 ASN A N 1
ATOM 646 C CA . ASN A 1 87 ? 13.481 5.114 1.001 1.00 97.06 87 ASN A CA 1
ATOM 647 C C . ASN A 1 87 ? 13.211 3.604 1.007 1.00 97.06 87 ASN A C 1
ATOM 649 O O . ASN A 1 87 ? 12.538 3.101 1.900 1.00 97.06 87 ASN A O 1
ATOM 653 N N . ALA A 1 88 ? 13.723 2.891 0.011 1.00 95.19 88 ALA A N 1
ATOM 654 C CA . ALA A 1 88 ? 13.496 1.468 -0.235 1.00 95.19 88 ALA A CA 1
ATOM 655 C C . ALA A 1 88 ? 14.836 0.735 -0.439 1.00 95.19 88 ALA A C 1
ATOM 657 O O . ALA A 1 88 ? 15.045 0.064 -1.448 1.00 95.19 88 ALA A O 1
ATOM 658 N N . ALA A 1 89 ? 15.782 0.938 0.485 1.00 90.62 89 ALA A N 1
ATOM 659 C CA . ALA A 1 89 ? 17.198 0.591 0.312 1.00 90.62 89 ALA A CA 1
ATOM 660 C C . ALA A 1 89 ? 17.460 -0.882 -0.046 1.00 90.62 89 ALA A C 1
ATOM 662 O O . ALA A 1 89 ? 18.432 -1.164 -0.736 1.00 90.62 89 ALA A O 1
ATOM 663 N N . ASP A 1 90 ? 16.580 -1.789 0.380 1.00 88.44 90 ASP A N 1
ATOM 664 C CA . ASP A 1 90 ? 16.748 -3.239 0.236 1.00 88.44 90 ASP A CA 1
ATOM 665 C C . ASP A 1 90 ? 15.770 -3.863 -0.780 1.00 88.44 90 ASP A C 1
ATOM 667 O O . ASP A 1 90 ? 15.584 -5.083 -0.827 1.00 88.44 90 ASP A O 1
ATOM 671 N N . CYS A 1 91 ? 15.079 -3.043 -1.577 1.00 89.12 91 CYS A N 1
ATOM 672 C CA . CYS A 1 91 ? 14.040 -3.522 -2.483 1.00 89.12 91 CYS A CA 1
ATOM 673 C C . CYS A 1 91 ? 13.794 -2.627 -3.700 1.00 89.12 91 CYS A C 1
ATOM 675 O O . CYS A 1 91 ? 14.274 -1.502 -3.820 1.00 89.12 91 CYS A O 1
ATOM 677 N N . ARG A 1 92 ? 13.026 -3.165 -4.652 1.00 92.56 92 ARG A N 1
ATOM 678 C CA . ARG A 1 92 ? 12.745 -2.517 -5.934 1.00 92.56 92 ARG A CA 1
ATOM 679 C C . ARG A 1 92 ? 11.571 -1.538 -5.834 1.00 92.56 92 ARG A C 1
ATOM 681 O O . ARG A 1 92 ? 10.529 -1.865 -5.260 1.00 92.56 92 ARG A O 1
ATOM 688 N N . VAL A 1 93 ? 11.699 -0.390 -6.496 1.00 97.12 93 VAL A N 1
ATOM 689 C CA . VAL A 1 93 ? 10.581 0.485 -6.886 1.00 97.12 93 VAL A CA 1
ATOM 690 C C . VAL A 1 93 ? 10.276 0.242 -8.363 1.00 97.12 93 VAL A C 1
ATOM 692 O O . VAL A 1 93 ? 11.164 0.362 -9.208 1.00 97.12 93 VAL A O 1
ATOM 695 N N . HIS A 1 94 ? 9.035 -0.125 -8.684 1.00 97.50 94 HIS A N 1
ATOM 696 C CA . HIS A 1 94 ? 8.634 -0.491 -10.041 1.00 97.50 94 HIS A CA 1
ATOM 697 C C . HIS A 1 94 ? 7.377 0.253 -10.507 1.00 97.50 94 HIS A C 1
ATOM 699 O O . HIS A 1 94 ? 6.399 0.374 -9.767 1.00 97.50 94 HIS A O 1
ATOM 705 N N . SER A 1 95 ? 7.375 0.702 -11.763 1.00 98.50 95 SER A N 1
ATOM 706 C CA . SER A 1 95 ? 6.191 1.253 -12.429 1.00 98.50 95 SER A CA 1
ATOM 707 C C . SER A 1 95 ? 5.916 0.534 -13.745 1.00 98.50 95 SER A C 1
ATOM 709 O O . SER A 1 95 ? 6.742 0.546 -14.659 1.00 98.50 95 SER A O 1
ATOM 711 N N . ASN A 1 96 ? 4.711 -0.032 -13.859 1.00 98.31 96 ASN A N 1
ATOM 712 C CA . ASN A 1 96 ? 4.227 -0.696 -15.071 1.00 98.31 96 ASN A CA 1
ATOM 713 C C . ASN A 1 96 ? 3.846 0.280 -16.191 1.00 98.31 96 ASN A C 1
ATOM 715 O O . ASN A 1 96 ? 3.438 -0.151 -17.271 1.00 98.31 96 ASN A O 1
ATOM 719 N N . SER A 1 97 ? 3.932 1.589 -15.950 1.00 98.69 97 SER A N 1
ATOM 720 C CA . SER A 1 97 ? 3.504 2.570 -16.932 1.00 98.69 97 SER A CA 1
ATOM 721 C C . SER A 1 97 ? 4.493 2.695 -18.081 1.00 98.69 97 SER A C 1
ATOM 723 O O . SER A 1 97 ? 5.653 3.047 -17.885 1.00 98.69 97 SER A O 1
ATOM 725 N N . SER A 1 98 ? 3.988 2.490 -19.294 1.00 98.62 98 SER A N 1
ATOM 726 C CA . SER A 1 98 ? 4.667 2.739 -20.573 1.00 98.62 98 SER A CA 1
ATOM 727 C C . SER A 1 98 ? 4.823 4.227 -20.926 1.00 98.62 98 SER A C 1
ATOM 729 O O . SER A 1 98 ? 5.394 4.559 -21.962 1.00 98.62 98 SER A O 1
ATOM 731 N N . SER A 1 99 ? 4.326 5.142 -20.089 1.00 98.69 99 SER A N 1
ATOM 732 C CA . SER A 1 99 ? 4.437 6.585 -20.322 1.00 98.69 99 SER A CA 1
ATOM 733 C C . SER A 1 99 ? 5.884 7.081 -20.230 1.00 98.69 99 SER A C 1
ATOM 735 O O . SER A 1 99 ? 6.681 6.564 -19.449 1.00 98.69 99 SER A O 1
ATOM 737 N N . SER A 1 100 ? 6.200 8.174 -20.933 1.00 97.94 100 SER A N 1
ATOM 738 C CA . SER A 1 100 ? 7.458 8.916 -20.746 1.00 97.94 100 SER A CA 1
ATOM 739 C C . SER A 1 100 ? 7.598 9.535 -19.347 1.00 97.94 100 SER A C 1
ATOM 741 O O . SER A 1 100 ? 8.686 9.954 -18.963 1.00 97.94 100 SER A O 1
ATOM 743 N N . ARG A 1 101 ? 6.498 9.584 -18.586 1.00 98.06 101 ARG A N 1
ATOM 744 C CA . ARG A 1 101 ? 6.433 9.992 -17.177 1.00 98.06 101 ARG A CA 1
ATOM 745 C C . ARG A 1 101 ? 5.867 8.856 -16.318 1.00 98.06 101 ARG A C 1
ATOM 747 O O . ARG A 1 101 ? 4.969 9.055 -15.512 1.00 98.06 101 ARG A O 1
ATOM 754 N N . GLY A 1 102 ? 6.325 7.627 -16.558 1.00 98.06 102 GLY A N 1
ATOM 755 C CA . GLY A 1 102 ? 5.884 6.452 -15.803 1.00 98.06 102 GLY A CA 1
ATOM 756 C C . GLY A 1 102 ? 6.306 6.504 -14.331 1.00 98.06 102 GLY A C 1
ATOM 757 O O . GLY A 1 102 ? 5.588 5.998 -13.466 1.00 98.06 102 GLY A O 1
ATOM 758 N N . ILE A 1 103 ? 7.432 7.163 -14.055 1.00 98.62 103 ILE A N 1
ATOM 759 C CA . ILE A 1 103 ? 7.823 7.676 -12.739 1.00 98.62 103 ILE A CA 1
ATOM 760 C C . ILE A 1 103 ? 8.144 9.164 -12.916 1.00 98.62 103 ILE A C 1
ATOM 762 O O . ILE A 1 103 ? 8.843 9.525 -13.860 1.00 98.62 103 ILE A O 1
ATOM 766 N N . GLU A 1 104 ? 7.643 10.036 -12.049 1.00 98.50 104 GLU A N 1
ATOM 767 C CA . GLU A 1 104 ? 7.925 11.472 -12.106 1.00 98.50 104 GLU A CA 1
ATOM 768 C C . GLU A 1 104 ? 8.286 11.995 -10.713 1.00 98.50 104 GLU A C 1
ATOM 770 O O . GLU A 1 104 ? 7.447 12.012 -9.817 1.00 98.50 104 GLU A O 1
ATOM 775 N N . ALA A 1 105 ? 9.528 12.439 -10.536 1.00 98.06 105 ALA A N 1
ATOM 776 C CA . ALA A 1 105 ? 10.006 13.065 -9.309 1.00 98.06 105 ALA A CA 1
ATOM 777 C C . ALA A 1 105 ? 10.295 14.550 -9.576 1.00 98.06 105 ALA A C 1
ATOM 779 O O . ALA A 1 105 ? 11.079 14.896 -10.464 1.00 98.06 105 ALA A O 1
ATOM 780 N N . LYS A 1 106 ? 9.603 15.428 -8.844 1.00 97.38 106 LYS A N 1
ATOM 781 C CA . LYS A 1 106 ? 9.602 16.892 -9.011 1.00 9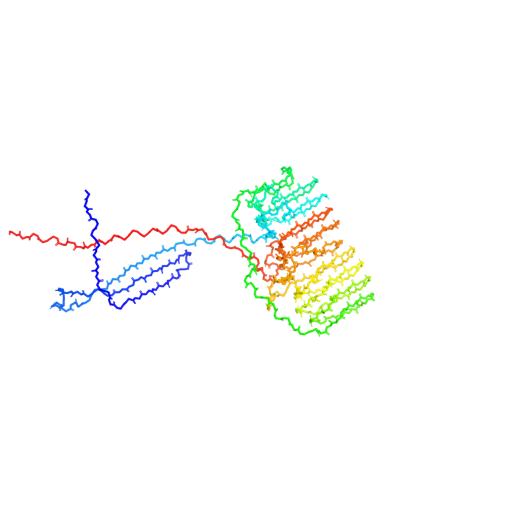7.38 106 LYS A CA 1
ATOM 782 C C . LYS A 1 106 ? 10.250 17.606 -7.828 1.00 97.38 106 LYS A C 1
ATOM 784 O O . LYS A 1 106 ? 10.485 17.008 -6.776 1.00 97.38 106 LYS A O 1
ATOM 789 N N . SER A 1 107 ? 10.462 18.915 -7.967 1.00 96.12 107 SER A N 1
ATOM 790 C CA . SER A 1 107 ? 10.932 19.787 -6.878 1.00 96.12 107 SER A CA 1
ATOM 791 C C . SER A 1 107 ? 12.231 19.246 -6.261 1.00 96.12 107 SER A C 1
ATOM 793 O O . SER A 1 107 ? 13.144 18.971 -7.023 1.00 96.12 107 SER A O 1
ATOM 795 N N . ASN A 1 108 ? 12.348 19.053 -4.940 1.00 95.38 108 ASN A N 1
ATOM 796 C CA . ASN A 1 108 ? 13.506 18.368 -4.332 1.00 95.38 108 ASN A CA 1
ATOM 797 C C . ASN A 1 108 ? 13.183 16.937 -3.874 1.00 95.38 108 ASN A C 1
ATOM 799 O O . ASN A 1 108 ? 13.769 16.450 -2.907 1.00 95.38 108 ASN A O 1
ATOM 803 N N . SER A 1 109 ? 12.210 16.278 -4.508 1.00 98.12 109 SER A N 1
ATOM 804 C CA . SER A 1 109 ? 11.866 14.901 -4.147 1.00 98.12 109 SER A CA 1
ATOM 805 C C . SER A 1 109 ? 12.976 13.909 -4.509 1.00 98.12 109 SER A C 1
ATOM 807 O O . SER A 1 109 ? 13.829 14.194 -5.356 1.00 98.12 109 SER A O 1
ATOM 809 N N . LEU A 1 110 ? 12.979 12.754 -3.840 1.00 98.25 110 LEU A N 1
ATOM 810 C CA . LEU A 1 110 ? 13.986 11.709 -4.019 1.00 98.25 110 LEU A CA 1
ATOM 811 C C . LEU A 1 110 ? 13.369 10.310 -3.939 1.00 98.25 110 LEU A C 1
ATOM 813 O O . LEU A 1 110 ? 12.738 9.950 -2.948 1.00 98.25 110 LEU A O 1
ATOM 817 N N . VAL A 1 111 ? 13.640 9.485 -4.945 1.00 98.44 111 VAL A N 1
ATOM 818 C CA . VAL A 1 111 ? 13.441 8.035 -4.888 1.00 98.44 111 VAL A CA 1
ATOM 819 C C . VAL A 1 111 ? 14.797 7.380 -4.645 1.00 98.44 111 VAL A C 1
ATOM 821 O O . VAL A 1 111 ? 15.667 7.409 -5.515 1.00 98.44 111 VAL A O 1
ATOM 824 N N . SER A 1 112 ? 14.976 6.795 -3.464 1.00 97.81 112 SER A N 1
ATOM 825 C CA . SER A 1 112 ? 16.153 6.011 -3.090 1.00 97.81 112 SER A CA 1
ATOM 826 C C . SER A 1 112 ? 15.755 4.547 -2.916 1.00 97.81 112 SER A C 1
ATOM 828 O O . SER A 1 112 ? 14.860 4.259 -2.122 1.00 97.81 112 SER A O 1
ATOM 830 N N . ALA A 1 113 ? 16.368 3.626 -3.659 1.00 96.19 113 ALA A N 1
ATOM 831 C CA . ALA A 1 113 ? 16.015 2.205 -3.633 1.00 96.19 113 ALA A CA 1
ATOM 832 C C . ALA A 1 113 ? 17.203 1.290 -3.987 1.00 96.19 113 ALA A C 1
ATOM 834 O O . ALA A 1 113 ? 18.207 1.772 -4.501 1.00 96.19 113 ALA A O 1
ATOM 835 N N . ASP A 1 114 ? 17.073 -0.026 -3.786 1.00 93.81 114 ASP A N 1
ATOM 836 C CA . ASP A 1 114 ? 18.036 -1.019 -4.313 1.00 93.81 114 ASP A CA 1
ATOM 837 C C . ASP A 1 114 ? 18.061 -0.988 -5.852 1.00 93.81 114 ASP A C 1
ATOM 839 O O . ASP A 1 114 ? 19.106 -0.964 -6.500 1.00 93.81 114 ASP A O 1
ATOM 843 N N . SER A 1 115 ? 16.872 -0.927 -6.456 1.00 93.81 115 SER A N 1
ATOM 844 C CA . SER A 1 115 ? 16.699 -0.736 -7.895 1.00 93.81 115 SER A CA 1
ATOM 845 C C . SER A 1 115 ? 15.421 0.040 -8.202 1.00 93.81 115 SER A C 1
ATOM 847 O O . SER A 1 115 ? 14.404 -0.095 -7.518 1.00 93.81 115 SER A O 1
ATOM 849 N N . ILE A 1 116 ? 15.463 0.848 -9.260 1.00 97.06 116 ILE A N 1
ATOM 850 C CA . ILE A 1 116 ? 14.314 1.606 -9.764 1.00 97.06 116 ILE A CA 1
ATOM 851 C C . ILE A 1 116 ? 14.103 1.194 -11.214 1.00 97.06 116 ILE A C 1
ATOM 853 O O . ILE A 1 116 ? 15.039 1.246 -12.004 1.00 97.06 116 ILE A O 1
ATOM 857 N N . CYS A 1 117 ? 12.893 0.768 -11.561 1.00 95.88 117 CYS A N 1
ATOM 858 C CA . CYS A 1 117 ? 12.605 0.154 -12.854 1.00 95.88 117 CYS A CA 1
ATOM 859 C C . CYS A 1 117 ? 11.248 0.632 -13.379 1.00 95.88 117 CYS A C 1
ATOM 861 O O . CYS A 1 117 ? 10.247 0.634 -12.660 1.00 95.88 117 CYS A O 1
ATOM 863 N N . VAL A 1 118 ? 11.212 1.080 -14.630 1.00 98.12 118 VAL A N 1
ATOM 864 C CA . VAL A 1 118 ? 10.019 1.637 -15.272 1.00 98.12 118 VAL A CA 1
ATOM 865 C C . VAL A 1 118 ? 9.868 1.074 -16.680 1.00 98.12 118 VAL A C 1
ATOM 867 O O . VAL A 1 118 ? 10.829 1.005 -17.445 1.00 98.12 118 VAL A O 1
ATOM 870 N N . VAL A 1 119 ? 8.650 0.660 -17.032 1.00 98.31 119 VAL A N 1
ATOM 871 C CA . VAL A 1 119 ? 8.347 0.124 -18.371 1.00 98.31 119 VAL A CA 1
ATOM 872 C C . VAL A 1 119 ? 8.545 1.193 -19.448 1.00 98.31 119 VAL A C 1
ATOM 874 O O . VAL A 1 119 ? 9.157 0.936 -20.479 1.00 98.31 119 VAL A O 1
ATOM 877 N N . GLY A 1 120 ? 8.029 2.399 -19.213 1.00 98.12 120 GLY A N 1
ATOM 878 C CA . GLY A 1 120 ? 8.220 3.567 -20.066 1.00 98.12 120 GLY A CA 1
ATOM 879 C C . GLY A 1 120 ? 9.508 4.310 -19.726 1.00 98.12 120 GLY A C 1
ATOM 880 O O . GLY A 1 120 ? 10.611 3.807 -19.926 1.00 98.12 120 GLY A O 1
ATOM 881 N N . SER A 1 121 ? 9.380 5.536 -19.220 1.00 97.69 121 SER A N 1
ATOM 882 C CA . SER A 1 121 ? 10.520 6.356 -18.796 1.00 97.69 121 SER A CA 1
ATOM 883 C C . SER A 1 121 ? 10.255 7.073 -17.475 1.00 97.69 121 SER A C 1
ATOM 885 O O . SER A 1 121 ? 9.110 7.206 -17.037 1.00 97.69 121 SER A O 1
ATOM 887 N N . ALA A 1 122 ? 11.335 7.530 -16.845 1.00 97.94 122 ALA A N 1
ATOM 888 C CA . ALA A 1 122 ? 11.288 8.387 -15.671 1.00 97.94 122 ALA A CA 1
ATOM 889 C C . ALA A 1 122 ? 11.523 9.854 -16.067 1.00 97.94 122 ALA A C 1
ATOM 891 O O . ALA A 1 122 ? 12.357 10.141 -16.926 1.00 97.94 122 ALA A O 1
ATOM 892 N N . ALA A 1 123 ? 10.807 10.776 -15.429 1.00 97.62 123 ALA A N 1
ATOM 893 C CA . ALA A 1 123 ? 10.920 12.216 -15.639 1.00 97.62 123 ALA A CA 1
ATOM 894 C C . ALA A 1 123 ? 11.383 12.937 -14.366 1.00 97.62 123 ALA A C 1
ATOM 896 O O . ALA A 1 123 ? 11.036 12.539 -13.256 1.00 97.62 123 ALA A O 1
ATOM 897 N N . GLY A 1 124 ? 12.169 14.001 -14.527 1.00 95.94 124 GLY A N 1
ATOM 898 C CA . GLY A 1 124 ? 12.846 14.709 -13.435 1.00 95.94 124 GLY A CA 1
ATOM 899 C C . GLY A 1 124 ? 14.365 14.744 -13.636 1.00 95.94 124 GLY A C 1
ATOM 900 O O . GLY A 1 124 ? 14.907 14.018 -14.468 1.00 95.94 124 GLY A O 1
ATOM 901 N N . GLY A 1 125 ? 15.060 15.610 -12.897 1.00 94.44 125 GLY A N 1
ATOM 902 C CA . GLY A 1 125 ? 16.522 15.633 -12.847 1.00 94.44 125 GLY A CA 1
ATOM 903 C C . GLY A 1 125 ? 17.137 14.355 -12.256 1.00 94.44 125 GLY A C 1
ATOM 904 O O . GLY A 1 125 ? 16.537 13.681 -11.421 1.00 94.44 125 GLY A O 1
ATOM 905 N N . ALA A 1 126 ? 18.373 14.046 -12.659 1.00 93.94 126 ALA A N 1
ATOM 906 C CA . ALA A 1 126 ? 19.098 12.850 -12.213 1.00 93.94 126 ALA A CA 1
ATOM 907 C C . ALA A 1 126 ? 19.287 12.779 -10.686 1.00 93.94 126 ALA A C 1
ATOM 909 O O . ALA A 1 126 ? 19.341 11.692 -10.125 1.00 93.94 126 ALA A O 1
ATOM 910 N N . SER A 1 127 ? 19.338 13.928 -10.005 1.00 96.69 127 SER A N 1
ATOM 911 C CA . SER A 1 127 ? 19.455 14.017 -8.545 1.00 96.69 127 SER A CA 1
ATOM 912 C C . SER A 1 127 ? 18.209 13.559 -7.780 1.00 96.69 127 SER A C 1
ATOM 914 O O . SER A 1 127 ? 18.291 13.405 -6.566 1.00 96.69 127 SER A O 1
ATOM 916 N N . HIS A 1 128 ? 17.068 13.349 -8.446 1.00 97.94 128 HIS A N 1
ATOM 917 C CA . HIS A 1 128 ? 15.855 12.827 -7.799 1.00 97.94 128 HIS A CA 1
ATOM 918 C C . HIS A 1 128 ? 15.837 11.303 -7.681 1.00 97.94 128 HIS A C 1
ATOM 920 O O . HIS A 1 128 ? 14.868 10.745 -7.168 1.00 97.94 128 HIS A O 1
ATOM 926 N N . TYR A 1 129 ? 16.877 10.618 -8.157 1.00 98.44 129 TYR A N 1
ATOM 927 C CA . TYR A 1 129 ? 16.906 9.166 -8.242 1.00 98.44 129 TYR A CA 1
ATOM 928 C C . TYR A 1 129 ? 18.243 8.607 -7.759 1.00 98.44 129 TYR A C 1
ATOM 930 O O . TYR A 1 129 ? 19.307 9.070 -8.167 1.00 98.44 129 TYR A O 1
ATOM 938 N N . SER A 1 130 ? 18.186 7.585 -6.908 1.00 97.38 130 SER A N 1
ATOM 939 C CA . SER A 1 130 ? 19.355 6.848 -6.432 1.00 97.38 130 SER A CA 1
ATOM 940 C C . SER A 1 130 ? 19.013 5.357 -6.274 1.00 97.38 130 SER A C 1
ATOM 942 O O . SER A 1 130 ? 18.355 5.008 -5.296 1.00 97.38 130 SER A O 1
ATOM 944 N N . PRO A 1 131 ? 19.443 4.462 -7.186 1.00 97.44 131 PRO A N 1
ATOM 945 C CA . PRO A 1 131 ? 20.228 4.717 -8.400 1.00 97.44 131 PRO A CA 1
ATOM 946 C C . PRO A 1 131 ? 19.401 5.386 -9.514 1.00 97.44 131 PRO A C 1
ATOM 948 O O . PRO A 1 131 ? 18.214 5.653 -9.353 1.00 97.44 131 PRO A O 1
ATOM 951 N N . ALA A 1 132 ? 20.019 5.649 -10.669 1.00 97.69 132 ALA A N 1
ATOM 952 C CA . ALA A 1 132 ? 19.284 6.089 -11.856 1.00 97.69 132 ALA A CA 1
ATOM 953 C C . ALA A 1 132 ? 18.240 5.028 -12.286 1.00 97.69 132 ALA A C 1
ATOM 955 O O . ALA A 1 132 ? 18.553 3.835 -12.231 1.00 97.69 132 ALA A O 1
ATOM 956 N N . PRO A 1 133 ? 17.031 5.418 -12.739 1.00 97.81 133 PRO A N 1
ATOM 957 C CA . PRO A 1 133 ? 16.001 4.463 -13.144 1.00 97.81 133 PRO A CA 1
ATOM 958 C C . PRO A 1 133 ? 16.388 3.659 -14.390 1.00 97.81 133 PRO A C 1
ATOM 960 O O . PRO A 1 133 ? 16.795 4.227 -15.403 1.00 97.81 133 PRO A O 1
ATOM 963 N N . GLU A 1 134 ? 16.187 2.343 -14.340 1.00 97.12 134 GLU A N 1
ATOM 964 C CA . GLU A 1 134 ? 16.214 1.466 -15.509 1.00 97.12 134 GLU A CA 1
ATOM 965 C C . GLU A 1 134 ? 14.916 1.644 -16.308 1.00 97.12 134 GLU A C 1
ATOM 967 O O . GLU A 1 134 ? 13.815 1.522 -15.766 1.00 97.12 134 GLU A O 1
ATOM 972 N N . VAL A 1 135 ? 15.041 1.961 -17.596 1.00 97.12 135 VAL A N 1
ATOM 973 C CA . VAL A 1 135 ? 13.916 2.205 -18.512 1.00 97.12 135 VAL A CA 1
ATOM 974 C C . VAL A 1 135 ? 13.716 1.024 -19.460 1.00 97.12 135 VAL A C 1
ATOM 976 O O . VAL A 1 135 ? 14.666 0.303 -19.760 1.00 97.12 135 VAL A O 1
ATOM 979 N N . GLY A 1 136 ? 12.501 0.844 -19.983 1.00 93.81 136 GLY A N 1
ATOM 980 C CA . GLY A 1 136 ? 12.197 -0.273 -20.885 1.00 93.81 136 GLY A CA 1
ATOM 981 C C . GLY A 1 136 ? 12.085 -1.623 -20.172 1.00 93.81 136 GLY A C 1
ATOM 982 O O . GLY A 1 136 ? 12.250 -2.670 -20.799 1.00 93.81 136 GLY A O 1
ATOM 983 N N . CYS A 1 137 ? 11.822 -1.604 -18.865 1.00 93.25 137 CYS A N 1
ATOM 984 C CA . CYS A 1 137 ? 11.627 -2.812 -18.079 1.00 93.25 137 CYS A CA 1
ATOM 985 C C . CYS A 1 137 ? 10.433 -3.652 -18.579 1.00 93.25 137 CYS A C 1
ATOM 987 O O . CYS A 1 137 ? 9.466 -3.101 -19.114 1.00 93.25 137 CYS A O 1
ATOM 989 N N . PRO A 1 138 ? 10.431 -4.981 -18.361 1.00 92.19 138 PRO A N 1
ATOM 990 C CA . PRO A 1 138 ? 9.234 -5.785 -18.568 1.00 92.19 138 PRO A CA 1
ATOM 991 C C . PRO A 1 138 ? 8.135 -5.381 -17.579 1.00 92.19 138 PRO A C 1
ATOM 993 O O . PRO A 1 138 ? 8.418 -5.009 -16.440 1.00 92.19 138 PRO A O 1
ATOM 996 N N . VAL A 1 139 ? 6.876 -5.504 -18.006 1.00 93.81 139 VAL A N 1
ATOM 997 C CA . VAL A 1 139 ? 5.715 -5.311 -17.126 1.00 93.81 139 VAL A CA 1
ATOM 998 C C . VAL A 1 139 ? 5.770 -6.335 -15.997 1.00 93.81 139 VAL A C 1
ATOM 1000 O O . VAL A 1 139 ? 5.815 -7.542 -16.248 1.00 93.81 139 VAL A O 1
ATOM 1003 N N . LEU A 1 140 ? 5.714 -5.856 -14.757 1.00 91.62 140 LEU A N 1
ATOM 1004 C CA . LEU A 1 140 ? 5.622 -6.706 -13.585 1.00 91.62 140 LEU A CA 1
ATOM 1005 C C . LEU A 1 140 ? 4.162 -7.098 -13.353 1.00 91.62 140 LEU A C 1
ATOM 1007 O O . LEU A 1 140 ? 3.309 -6.246 -13.095 1.00 91.62 140 LEU A O 1
ATOM 1011 N N . ALA A 1 141 ? 3.854 -8.390 -13.461 1.00 91.50 141 ALA A N 1
ATOM 1012 C CA . ALA A 1 141 ? 2.519 -8.883 -13.142 1.00 91.50 141 ALA A CA 1
ATOM 1013 C C . ALA A 1 141 ? 2.163 -8.559 -11.681 1.00 91.50 141 ALA A C 1
ATOM 1015 O O . ALA A 1 141 ? 3.032 -8.580 -10.812 1.00 91.50 141 ALA A O 1
ATOM 1016 N N . ASP A 1 142 ? 0.886 -8.281 -11.414 1.00 93.38 142 ASP A N 1
ATOM 1017 C CA . ASP A 1 142 ? 0.397 -8.062 -10.053 1.00 93.38 142 ASP A CA 1
ATOM 1018 C C . ASP A 1 142 ? 0.609 -9.341 -9.210 1.00 93.38 142 ASP A C 1
ATOM 1020 O O . ASP A 1 142 ? -0.071 -10.345 -9.459 1.00 93.38 142 ASP A O 1
ATOM 1024 N N . PRO A 1 143 ? 1.524 -9.329 -8.217 1.00 91.25 143 PRO A N 1
ATOM 1025 C CA . PRO A 1 143 ? 1.879 -10.524 -7.453 1.00 91.25 143 PRO A CA 1
ATOM 1026 C C . PRO A 1 143 ? 0.735 -10.998 -6.552 1.00 91.25 143 PRO A C 1
ATOM 1028 O O . PRO A 1 143 ? 0.723 -12.151 -6.128 1.00 91.25 143 PRO A O 1
ATOM 1031 N N . LEU A 1 144 ? -0.244 -10.132 -6.275 1.00 92.69 144 LEU A N 1
ATOM 1032 C CA . LEU A 1 144 ? -1.393 -10.459 -5.448 1.00 92.69 144 LEU A CA 1
ATOM 1033 C C . LEU A 1 144 ? -2.653 -10.707 -6.273 1.00 92.69 144 LEU A C 1
ATOM 1035 O O . LEU A 1 144 ? -3.681 -10.998 -5.675 1.00 92.69 144 LEU A O 1
ATOM 1039 N N . ALA A 1 145 ? -2.615 -10.675 -7.611 1.00 92.69 145 ALA A N 1
ATOM 1040 C CA . ALA A 1 145 ? -3.803 -10.842 -8.462 1.00 92.69 145 ALA A CA 1
ATOM 1041 C C . ALA A 1 145 ? -4.579 -12.143 -8.201 1.00 92.69 145 ALA A C 1
ATOM 1043 O O . ALA A 1 145 ? -5.806 -12.167 -8.302 1.00 92.69 145 ALA A O 1
ATOM 1044 N N . THR A 1 146 ? -3.876 -13.220 -7.846 1.00 89.44 146 THR A N 1
ATOM 1045 C CA . THR A 1 146 ? -4.467 -14.544 -7.608 1.00 89.44 146 THR A CA 1
ATOM 1046 C C . THR A 1 146 ? -4.869 -14.783 -6.157 1.00 89.44 146 THR A C 1
ATOM 1048 O O . THR A 1 146 ? -5.457 -15.823 -5.867 1.00 89.44 146 THR A O 1
ATOM 1051 N N . VAL A 1 147 ? -4.567 -13.861 -5.233 1.00 90.69 147 VAL A N 1
ATOM 1052 C CA . VAL A 1 147 ? -4.973 -14.010 -3.830 1.00 90.69 147 VAL A CA 1
ATOM 1053 C C . VAL A 1 147 ? -6.503 -13.946 -3.749 1.00 90.69 147 VAL A C 1
ATOM 1055 O O . VAL A 1 147 ? -7.085 -12.939 -4.182 1.00 90.69 147 VAL A O 1
ATOM 1058 N N . PRO A 1 148 ? -7.180 -14.984 -3.220 1.00 92.38 148 PRO A N 1
ATOM 1059 C CA . PRO A 1 148 ? -8.632 -14.988 -3.104 1.00 92.38 148 PRO A CA 1
ATOM 1060 C C . PRO A 1 148 ? -9.122 -13.823 -2.245 1.00 92.38 148 PRO A C 1
ATOM 1062 O O . PRO A 1 148 ? -8.594 -13.573 -1.163 1.00 92.38 148 PRO A O 1
ATOM 1065 N N . ALA A 1 149 ? -10.146 -13.117 -2.720 1.00 93.88 149 ALA A N 1
ATOM 1066 C CA . ALA A 1 149 ? -10.814 -12.116 -1.902 1.00 93.88 149 ALA A CA 1
ATOM 1067 C C . ALA A 1 149 ? -11.591 -12.808 -0.760 1.00 93.88 149 ALA A C 1
ATOM 1069 O O . ALA A 1 149 ? -12.240 -13.830 -1.008 1.00 93.88 149 ALA A O 1
ATOM 1070 N N . PRO A 1 150 ? -11.560 -12.275 0.475 1.00 95.19 150 PRO A N 1
ATOM 1071 C CA . PRO A 1 150 ? -12.425 -12.737 1.553 1.00 95.19 150 PRO A CA 1
ATOM 1072 C C . PRO A 1 150 ? -13.912 -12.678 1.173 1.00 95.19 150 PRO A C 1
ATOM 1074 O O . PRO A 1 150 ? -14.378 -11.703 0.586 1.00 95.19 150 PRO A O 1
ATOM 1077 N N . VAL A 1 151 ? -14.681 -13.703 1.551 1.00 93.88 151 VAL A N 1
ATOM 1078 C CA . VAL A 1 151 ? -16.147 -13.682 1.418 1.00 93.88 151 VAL A CA 1
ATOM 1079 C C . VAL A 1 151 ? -16.707 -12.683 2.425 1.00 93.88 151 VAL A C 1
ATOM 1081 O O . VAL A 1 151 ? -16.418 -12.802 3.612 1.00 93.88 151 VAL A O 1
ATOM 1084 N N . VAL A 1 152 ? -17.496 -11.713 1.958 1.00 94.50 152 VAL A N 1
ATOM 1085 C CA . VAL A 1 152 ? -18.035 -10.623 2.787 1.00 94.50 152 VAL A CA 1
ATOM 1086 C C . VAL A 1 152 ? -19.363 -11.045 3.431 1.00 94.50 152 VAL A C 1
ATOM 1088 O O . VAL A 1 152 ? -20.332 -11.267 2.700 1.00 94.50 152 VAL A O 1
ATOM 1091 N N . PRO A 1 153 ? -19.450 -11.136 4.772 1.00 93.75 153 PRO A N 1
ATOM 1092 C CA . PRO A 1 153 ? -20.705 -11.415 5.470 1.00 93.75 153 PRO A CA 1
ATOM 1093 C C . PRO A 1 153 ? -21.702 -10.241 5.437 1.00 93.75 153 PRO A C 1
ATOM 1095 O O . PRO A 1 153 ? -21.459 -9.180 4.853 1.00 93.75 153 PRO A O 1
ATOM 1098 N N . ASN A 1 154 ? -22.840 -10.427 6.110 1.00 95.94 154 ASN A N 1
ATOM 1099 C CA . ASN A 1 154 ? -23.774 -9.339 6.405 1.00 95.94 154 ASN A CA 1
ATOM 1100 C C . ASN A 1 154 ? -23.149 -8.310 7.361 1.00 95.94 154 ASN A C 1
ATOM 1102 O O . ASN A 1 154 ? -22.197 -8.609 8.072 1.00 95.94 154 ASN A O 1
ATOM 1106 N N . CYS A 1 155 ? -23.702 -7.097 7.377 1.00 97.81 155 CYS A N 1
ATOM 1107 C CA . CYS A 1 155 ? -23.245 -6.025 8.258 1.00 97.81 155 CYS A CA 1
ATOM 1108 C C . CYS A 1 155 ? -23.414 -6.398 9.740 1.00 97.81 155 CYS A C 1
ATOM 1110 O O . CYS A 1 155 ? -24.538 -6.643 10.175 1.00 97.81 155 CYS A O 1
ATOM 1112 N N . ASP A 1 156 ? -22.333 -6.332 10.517 1.00 97.94 156 ASP A N 1
ATOM 1113 C CA . ASP A 1 156 ? -22.367 -6.428 11.985 1.00 97.94 156 ASP A CA 1
ATOM 1114 C C . ASP A 1 156 ? -22.536 -5.041 12.618 1.00 97.94 156 ASP A C 1
ATOM 1116 O O . ASP A 1 156 ? -23.199 -4.851 13.641 1.00 97.94 156 ASP A O 1
ATOM 1120 N N . PHE A 1 157 ? -21.934 -4.036 11.981 1.00 97.06 157 PHE A N 1
ATOM 1121 C CA . PHE A 1 157 ? -21.880 -2.668 12.462 1.00 97.06 157 PHE A CA 1
ATOM 1122 C C . PHE A 1 157 ? -22.259 -1.691 11.352 1.00 97.06 157 PHE A C 1
ATOM 1124 O O . PHE A 1 157 ? -21.927 -1.893 10.185 1.00 97.06 157 PHE A O 1
ATOM 1131 N N . SER A 1 158 ? -22.922 -0.596 11.726 1.00 97.00 158 SER A N 1
ATOM 1132 C CA . SER A 1 158 ? -23.310 0.464 10.797 1.00 97.00 158 SER A CA 1
ATOM 1133 C C . SER A 1 158 ? -22.834 1.827 11.295 1.00 97.00 158 SER A C 1
ATOM 1135 O O . SER A 1 158 ? -23.055 2.149 12.464 1.00 97.00 158 SER A O 1
ATOM 1137 N N . ASN A 1 159 ? -22.181 2.596 10.416 1.00 95.69 159 ASN A N 1
ATOM 1138 C CA . ASN A 1 159 ? -21.784 3.996 10.613 1.00 95.69 159 ASN A CA 1
ATOM 1139 C C . ASN A 1 159 ? -21.126 4.255 11.983 1.00 95.69 159 ASN A C 1
ATOM 1141 O O . ASN A 1 159 ? -21.549 5.130 12.743 1.00 95.69 159 ASN A O 1
ATOM 1145 N N . LYS A 1 160 ? -20.133 3.438 12.361 1.00 97.31 160 LYS A N 1
ATOM 1146 C CA . LYS A 1 160 ? -19.548 3.516 13.707 1.00 97.31 160 LYS A CA 1
ATOM 1147 C C . LYS A 1 160 ? -18.664 4.748 13.850 1.00 97.31 160 LYS A C 1
ATOM 1149 O O . LYS A 1 160 ? -17.748 4.946 13.062 1.00 97.31 160 LYS A O 1
ATOM 1154 N N . VAL A 1 161 ? -18.902 5.509 14.918 1.00 98.31 161 VAL A N 1
ATOM 1155 C CA . VAL A 1 161 ? -18.089 6.664 15.310 1.00 98.31 161 VAL A CA 1
ATOM 1156 C C . VAL A 1 161 ? -17.586 6.478 16.740 1.00 98.31 161 VAL A C 1
ATOM 1158 O O . VAL A 1 161 ? -18.367 6.273 17.677 1.00 98.31 161 VAL A O 1
ATOM 1161 N N . TYR A 1 162 ? -16.272 6.562 16.903 1.00 98.25 162 TYR A N 1
ATOM 1162 C CA . TYR A 1 162 ? -15.580 6.608 18.182 1.00 98.25 162 TYR A CA 1
ATOM 1163 C C . TYR A 1 162 ? -14.974 7.998 18.341 1.00 98.25 162 TYR A C 1
ATOM 1165 O O . TYR A 1 162 ? -14.104 8.388 17.571 1.00 98.25 162 TYR A O 1
ATOM 1173 N N . ASP A 1 163 ? -15.460 8.750 19.321 1.00 98.31 163 ASP A N 1
ATOM 1174 C CA . ASP A 1 163 ? -15.057 10.131 19.567 1.00 98.31 163 ASP A CA 1
ATOM 1175 C C . ASP A 1 163 ? -14.737 10.306 21.055 1.00 98.31 163 ASP A C 1
ATOM 1177 O O . ASP A 1 163 ? -15.604 10.072 21.898 1.00 98.31 163 ASP A O 1
ATOM 1181 N N . ASN A 1 164 ? -13.484 10.668 21.359 1.00 98.25 164 ASN A N 1
ATOM 1182 C CA . ASN A 1 164 ? -12.917 10.739 22.707 1.00 98.25 164 ASN A CA 1
ATOM 1183 C C . ASN A 1 164 ? -13.192 9.473 23.539 1.00 98.25 164 ASN A C 1
ATOM 1185 O O . ASN A 1 164 ? -13.529 9.539 24.722 1.00 98.25 164 ASN A O 1
ATOM 1189 N N . LYS A 1 165 ? -13.054 8.299 22.911 1.00 97.81 165 LYS A N 1
ATOM 1190 C CA . LYS A 1 165 ? -13.281 6.998 23.555 1.00 97.81 165 LYS A CA 1
ATOM 1191 C C . LYS A 1 165 ? -12.017 6.162 23.613 1.00 97.81 165 LYS A C 1
ATOM 1193 O O . LYS A 1 165 ? -11.291 6.063 22.630 1.00 97.81 165 LYS A O 1
ATOM 1198 N N . THR A 1 166 ? -11.845 5.459 24.726 1.00 98.50 166 THR A N 1
ATOM 1199 C CA . THR A 1 166 ? -10.902 4.344 24.835 1.00 98.50 166 THR A CA 1
ATOM 1200 C C . THR A 1 166 ? -11.689 3.045 24.767 1.00 98.50 166 THR A C 1
ATOM 1202 O O . THR A 1 166 ? -12.494 2.766 25.654 1.00 98.50 166 THR A O 1
ATOM 1205 N N . VAL A 1 167 ? -11.509 2.266 23.701 1.00 98.12 167 VAL A N 1
ATOM 1206 C CA . VAL A 1 167 ? -12.319 1.066 23.453 1.00 98.12 167 VAL A CA 1
ATOM 1207 C C . VAL A 1 167 ? -11.515 -0.019 22.748 1.00 98.12 167 VAL A C 1
ATOM 1209 O O . VAL A 1 167 ? -10.566 0.255 22.017 1.00 98.12 167 VAL A O 1
ATOM 1212 N N . THR A 1 168 ? -11.902 -1.272 22.977 1.00 98.31 168 THR A N 1
ATOM 1213 C CA . THR A 1 168 ? -11.444 -2.408 22.174 1.00 98.31 168 THR A CA 1
ATOM 1214 C C . THR A 1 168 ? -12.568 -2.845 21.245 1.00 98.31 168 THR A C 1
ATOM 1216 O O . THR A 1 168 ? -13.698 -2.985 21.711 1.00 98.31 168 THR A O 1
ATOM 1219 N N . ILE A 1 169 ? -12.279 -3.050 19.959 1.00 97.50 169 ILE A N 1
ATOM 1220 C CA . ILE A 1 169 ? -13.286 -3.431 18.959 1.00 97.50 169 ILE A CA 1
ATOM 1221 C C . ILE A 1 169 ? -13.004 -4.816 18.382 1.00 97.50 169 ILE A C 1
ATOM 1223 O O . ILE A 1 169 ? -11.848 -5.188 18.183 1.00 97.50 169 ILE A O 1
ATOM 1227 N N . ASP A 1 170 ? -14.064 -5.565 18.101 1.00 96.81 170 ASP A N 1
ATOM 1228 C CA . ASP A 1 170 ? -13.997 -6.909 17.527 1.00 96.81 170 ASP A CA 1
ATOM 1229 C C . ASP A 1 170 ? -13.978 -6.892 15.994 1.00 96.81 170 ASP A C 1
ATOM 1231 O O . ASP A 1 170 ? -14.544 -5.967 15.407 1.00 96.81 170 ASP A O 1
ATOM 1235 N N . PRO A 1 171 ? -13.349 -7.894 15.346 1.00 97.88 171 PRO A N 1
ATOM 1236 C CA . PRO A 1 171 ? -13.454 -8.104 13.908 1.00 97.88 171 PRO A CA 1
ATOM 1237 C C . PRO A 1 171 ? -14.915 -8.254 13.480 1.00 97.88 171 PRO A C 1
ATOM 1239 O O . PRO A 1 171 ? -15.740 -8.780 14.227 1.00 97.88 171 PRO A O 1
ATOM 1242 N N . GLY A 1 172 ? -15.223 -7.822 12.262 1.00 97.75 172 GLY A N 1
ATOM 1243 C CA . GLY A 1 172 ? -16.574 -7.879 11.714 1.00 97.75 172 GLY A CA 1
ATOM 1244 C C . GLY A 1 172 ? -16.752 -6.965 10.509 1.00 97.75 172 GLY A C 1
ATOM 1245 O O . GLY A 1 172 ? -15.794 -6.373 9.996 1.00 97.75 172 GLY A O 1
ATOM 1246 N N . VAL A 1 173 ? -17.994 -6.862 10.045 1.00 98.50 173 VAL A N 1
ATOM 1247 C CA . VAL A 1 173 ? -18.379 -6.063 8.882 1.00 98.50 173 VAL A CA 1
ATOM 1248 C C . VAL A 1 173 ? -18.907 -4.699 9.300 1.00 98.50 173 VAL A C 1
ATOM 1250 O O . VAL A 1 173 ? -19.987 -4.570 9.877 1.00 98.50 173 VAL A O 1
ATOM 1253 N N . HIS A 1 174 ? -18.152 -3.662 8.953 1.00 98.06 174 HIS A N 1
ATOM 1254 C CA . HIS A 1 174 ? -18.446 -2.261 9.220 1.00 98.06 174 HIS A CA 1
ATOM 1255 C C . HIS A 1 174 ? -19.004 -1.579 7.970 1.00 98.06 174 HIS A C 1
ATOM 1257 O O . HIS A 1 174 ? -18.266 -1.076 7.120 1.00 98.06 174 HIS A O 1
ATOM 1263 N N . CYS A 1 175 ? -20.329 -1.555 7.867 1.00 98.38 175 CYS A N 1
ATOM 1264 C CA . CYS A 1 175 ? -21.055 -0.917 6.777 1.00 98.38 175 CYS A CA 1
ATOM 1265 C C . CYS A 1 175 ? -21.204 0.592 7.014 1.00 98.38 175 CYS A C 1
ATOM 1267 O O . CYS A 1 175 ? -21.581 1.025 8.100 1.00 98.38 175 CYS A O 1
ATOM 1269 N N . GLY A 1 176 ? -20.915 1.407 6.003 1.00 97.88 176 GLY A N 1
ATOM 1270 C CA . GLY A 1 176 ? -20.820 2.863 6.153 1.00 97.88 176 GLY A CA 1
ATOM 1271 C C . GLY A 1 176 ? -19.508 3.329 6.797 1.00 97.88 176 GLY A C 1
ATOM 1272 O O . GLY A 1 176 ? -19.337 4.517 7.054 1.00 97.88 176 GLY A O 1
ATOM 1273 N N . GLY A 1 177 ? -18.554 2.414 7.011 1.00 96.50 177 GLY A N 1
ATOM 1274 C CA . GLY A 1 177 ? -17.218 2.734 7.503 1.00 96.50 177 GLY A CA 1
ATOM 1275 C C . GLY A 1 177 ? -17.072 2.791 9.028 1.00 96.50 177 GLY A C 1
ATOM 1276 O O . GLY A 1 177 ? -17.956 2.400 9.799 1.00 96.50 177 GLY A O 1
ATOM 1277 N N . ILE A 1 178 ? -15.895 3.253 9.448 1.00 98.25 178 ILE A N 1
ATOM 1278 C CA . ILE A 1 178 ? -15.454 3.391 10.837 1.00 98.25 178 ILE A CA 1
ATOM 1279 C C . ILE A 1 178 ? -14.774 4.753 10.967 1.00 98.25 178 ILE A C 1
ATOM 1281 O O . ILE A 1 178 ? -13.767 4.988 10.306 1.00 98.25 178 ILE A O 1
ATOM 1285 N N . SER A 1 179 ? -15.280 5.615 11.842 1.00 98.56 179 SER A N 1
ATOM 1286 C CA . SER A 1 179 ? -14.665 6.907 12.159 1.00 98.56 179 SER A CA 1
ATOM 1287 C C . SER A 1 179 ? -14.095 6.890 13.572 1.00 98.56 179 SER A C 1
ATOM 1289 O O . SER A 1 179 ? -14.796 6.539 14.522 1.00 98.56 179 SER A O 1
ATOM 1291 N N . ILE A 1 180 ? -12.834 7.281 13.723 1.00 98.62 180 ILE A N 1
ATOM 1292 C CA . ILE A 1 180 ? -12.116 7.343 14.997 1.00 98.62 180 ILE A CA 1
ATOM 1293 C C . ILE A 1 180 ? -11.514 8.742 15.124 1.00 98.62 180 ILE A C 1
ATOM 1295 O O . ILE A 1 180 ? -10.604 9.107 14.386 1.00 98.62 180 ILE A O 1
ATOM 1299 N N . LEU A 1 181 ? -12.057 9.537 16.041 1.00 98.56 181 LEU A N 1
ATOM 1300 C CA . LEU A 1 181 ? -11.884 10.987 16.080 1.00 98.56 181 LEU A CA 1
ATOM 1301 C C . LEU A 1 181 ? -11.291 11.463 17.408 1.00 98.56 181 LEU A C 1
ATOM 1303 O O . LEU A 1 181 ? -11.337 10.762 18.430 1.00 98.56 181 LEU A O 1
ATOM 1307 N N . ASN A 1 182 ? -10.810 12.707 17.394 1.00 98.12 182 ASN A N 1
ATOM 1308 C CA . ASN A 1 182 ? -10.321 13.440 18.559 1.00 98.12 182 ASN A CA 1
ATOM 1309 C C . ASN A 1 182 ? -9.235 12.661 19.311 1.00 98.12 182 ASN A C 1
ATOM 1311 O O . ASN A 1 182 ? -8.249 12.268 18.698 1.00 98.12 182 ASN A O 1
ATOM 1315 N N . ASN A 1 183 ? -9.376 12.441 20.620 1.00 98.00 183 ASN A N 1
ATOM 1316 C CA . ASN A 1 183 ? -8.368 11.749 21.431 1.00 98.00 183 ASN A CA 1
ATOM 1317 C C . ASN A 1 183 ? -8.693 10.262 21.638 1.00 98.00 183 ASN A C 1
ATOM 1319 O O . ASN A 1 183 ? -8.303 9.673 22.647 1.00 98.00 183 ASN A O 1
ATOM 1323 N N . SER A 1 184 ? -9.453 9.654 20.721 1.00 98.62 184 SER A N 1
ATOM 1324 C CA . SER A 1 184 ? -9.843 8.250 20.852 1.00 98.62 184 SER A CA 1
ATOM 1325 C C . SER A 1 184 ? -8.637 7.314 20.798 1.00 98.62 184 SER A C 1
ATOM 1327 O O . SER A 1 184 ? -7.720 7.498 20.000 1.00 98.62 184 SER A O 1
ATOM 1329 N N . VAL A 1 185 ? -8.676 6.263 21.611 1.00 98.38 185 VAL A N 1
ATOM 1330 C CA . VAL A 1 185 ? -7.706 5.168 21.607 1.00 98.38 185 VAL A CA 1
ATOM 1331 C C . VAL A 1 185 ? -8.464 3.877 21.332 1.00 98.38 185 VAL A C 1
ATOM 1333 O O . VAL A 1 185 ? -9.179 3.362 22.193 1.00 98.38 185 VAL A O 1
ATOM 1336 N N . VAL A 1 186 ? -8.326 3.357 20.116 1.00 98.44 186 VAL A N 1
ATOM 1337 C CA . VAL A 1 186 ? -9.021 2.144 19.681 1.00 98.44 186 VAL A CA 1
ATOM 1338 C C . VAL A 1 186 ? -8.018 1.012 19.520 1.00 98.44 186 VAL A C 1
ATOM 1340 O O . VAL A 1 186 ? -7.135 1.052 18.665 1.00 98.44 186 VAL A O 1
ATOM 1343 N N . THR A 1 187 ? -8.176 -0.024 20.337 1.00 98.44 187 THR A N 1
ATOM 1344 C CA . THR A 1 187 ? -7.417 -1.269 20.198 1.00 98.44 187 THR A CA 1
ATOM 1345 C C . THR A 1 187 ? -8.255 -2.262 19.402 1.00 98.44 187 THR A C 1
ATOM 1347 O O . THR A 1 187 ? -9.359 -2.623 19.805 1.00 98.44 187 THR A O 1
ATOM 1350 N N . PHE A 1 188 ? -7.753 -2.724 18.267 1.00 98.44 188 PHE A N 1
ATOM 1351 C CA . PHE A 1 188 ? -8.432 -3.761 17.487 1.00 98.44 188 PHE A CA 1
ATOM 1352 C C . PHE A 1 188 ? -8.153 -5.122 18.148 1.00 98.44 188 PHE A C 1
ATOM 1354 O O . PHE A 1 188 ? -7.126 -5.287 18.803 1.00 98.44 188 PHE A O 1
ATOM 1361 N N . ARG A 1 189 ? -9.032 -6.121 18.048 1.00 98.44 189 ARG A N 1
ATOM 1362 C CA . ARG A 1 189 ? -8.650 -7.521 18.310 1.00 98.44 189 ARG A CA 1
ATOM 1363 C C . ARG A 1 189 ? -8.105 -8.137 17.009 1.00 98.44 189 ARG A C 1
ATOM 1365 O O . ARG A 1 189 ? -8.499 -7.692 15.938 1.00 98.44 189 ARG A O 1
ATOM 1372 N N . PRO A 1 190 ? -7.176 -9.109 17.066 1.00 98.38 190 PRO A N 1
ATOM 1373 C CA . PRO A 1 190 ? -6.659 -9.737 15.850 1.00 98.38 190 PRO A CA 1
ATOM 1374 C C . PRO A 1 190 ? -7.796 -10.348 15.025 1.00 98.38 190 PRO A C 1
ATOM 1376 O O . PRO A 1 190 ? -8.712 -10.949 15.590 1.00 98.38 190 PRO A O 1
ATOM 1379 N N . GLY A 1 191 ? -7.743 -10.196 13.704 1.00 97.62 191 GLY A N 1
ATOM 1380 C CA . GLY A 1 191 ? -8.786 -10.667 12.796 1.00 97.62 191 GLY A CA 1
ATOM 1381 C C . GLY A 1 191 ? -8.986 -9.773 11.575 1.00 97.62 191 GLY A C 1
ATOM 1382 O O . GLY A 1 191 ? -8.193 -8.871 11.302 1.00 97.62 191 GLY A O 1
ATOM 1383 N N . ILE A 1 192 ? -10.046 -10.060 10.818 1.00 97.94 192 ILE A N 1
ATOM 1384 C CA . ILE A 1 192 ? -10.367 -9.356 9.573 1.00 97.94 192 ILE A CA 1
ATOM 1385 C C . ILE A 1 192 ? -11.488 -8.345 9.817 1.00 97.94 192 ILE A C 1
ATOM 1387 O O . ILE A 1 192 ? -12.565 -8.698 10.295 1.00 97.94 192 ILE A O 1
ATOM 1391 N N . TYR A 1 193 ? -11.241 -7.098 9.434 1.00 98.50 193 TYR A N 1
ATOM 1392 C CA . TYR A 1 193 ? -12.199 -6.002 9.483 1.00 98.50 193 TYR A CA 1
ATOM 1393 C C . TYR A 1 193 ? -12.644 -5.673 8.063 1.00 98.50 193 TYR A C 1
ATOM 1395 O O . TYR A 1 193 ? -11.854 -5.210 7.239 1.00 98.50 193 TYR A O 1
ATOM 1403 N N . PHE A 1 194 ? -13.916 -5.913 7.764 1.00 98.62 194 PHE A N 1
ATOM 1404 C CA . PHE A 1 194 ? -14.483 -5.576 6.465 1.00 98.62 194 PHE A CA 1
ATOM 1405 C C . PHE A 1 194 ? -15.006 -4.145 6.530 1.00 98.62 194 PHE A C 1
ATOM 1407 O O . PHE A 1 194 ? -15.959 -3.859 7.251 1.00 98.62 194 PHE A O 1
ATOM 1414 N N . VAL A 1 195 ? -14.389 -3.240 5.781 1.00 98.56 195 VAL A N 1
ATOM 1415 C CA . VAL A 1 195 ? -14.833 -1.854 5.647 1.00 98.56 195 VAL A CA 1
ATOM 1416 C C . VAL A 1 195 ? -15.676 -1.782 4.381 1.00 98.56 195 VAL A C 1
ATOM 1418 O O . VAL A 1 195 ? -15.150 -1.864 3.269 1.00 98.56 195 VAL A O 1
ATOM 1421 N N . LYS A 1 196 ? -16.996 -1.687 4.551 1.00 98.38 196 LYS A N 1
ATOM 1422 C CA . LYS A 1 196 ? -17.958 -1.771 3.451 1.00 98.38 196 LYS A CA 1
ATOM 1423 C C . LYS A 1 196 ? -18.664 -0.440 3.231 1.00 98.38 196 LYS A C 1
ATOM 1425 O O . LYS A 1 196 ? -19.253 0.104 4.160 1.00 98.38 196 LYS A O 1
ATOM 1430 N N . ASP A 1 197 ? -18.639 0.060 1.998 1.00 97.56 197 ASP A N 1
ATOM 1431 C CA . ASP A 1 197 ? -19.395 1.248 1.566 1.00 97.56 197 ASP A CA 1
ATOM 1432 C C . ASP A 1 197 ? -19.208 2.499 2.449 1.00 97.56 197 ASP A C 1
ATOM 1434 O O . ASP A 1 197 ? -20.116 3.313 2.607 1.00 97.56 197 ASP A O 1
ATOM 1438 N N . GLY A 1 198 ? -18.012 2.695 3.001 1.00 97.94 198 GLY A N 1
ATOM 1439 C CA . GLY A 1 198 ? -17.662 3.905 3.737 1.00 97.94 198 GLY A CA 1
ATOM 1440 C C . GLY A 1 198 ? -16.208 3.916 4.178 1.00 97.94 198 GLY A C 1
ATOM 1441 O O . GLY A 1 198 ? -15.489 2.936 4.017 1.00 97.94 198 GLY A O 1
ATOM 1442 N N . LYS A 1 199 ? -15.756 5.038 4.725 1.00 98.25 199 LYS A N 1
ATOM 1443 C CA . LYS A 1 199 ? -14.335 5.268 5.001 1.00 98.25 199 LYS A CA 1
ATOM 1444 C C . LYS A 1 199 ? -13.887 4.530 6.257 1.00 98.25 199 LYS A C 1
ATOM 1446 O O . LYS A 1 199 ? -14.615 4.512 7.247 1.00 98.25 199 LYS A O 1
ATOM 1451 N N . PHE A 1 200 ? -12.663 4.014 6.264 1.00 98.62 200 PHE A N 1
ATOM 1452 C CA . PHE A 1 200 ? -11.922 3.861 7.510 1.00 98.62 200 PHE A CA 1
ATOM 1453 C C . PHE A 1 200 ? -11.186 5.175 7.768 1.00 98.62 200 PHE A C 1
ATOM 1455 O O . PHE A 1 200 ? -10.170 5.465 7.137 1.00 98.62 200 PHE A O 1
ATOM 1462 N N . PHE A 1 201 ? -11.770 5.999 8.632 1.00 98.62 201 PHE A N 1
ATOM 1463 C CA . PHE A 1 201 ? -11.344 7.362 8.896 1.00 98.62 201 PHE A CA 1
ATOM 1464 C C . PHE A 1 201 ? -10.776 7.481 10.308 1.00 98.62 201 PHE A C 1
ATOM 1466 O O . PHE A 1 201 ? -11.467 7.208 11.289 1.00 98.62 201 PHE A O 1
ATOM 1473 N N . VAL A 1 202 ? -9.519 7.896 10.413 1.00 98.31 202 VAL A N 1
ATOM 1474 C CA . VAL A 1 202 ? -8.840 8.171 11.680 1.00 98.31 202 VAL A CA 1
ATOM 1475 C C . VAL A 1 202 ? -8.298 9.589 11.593 1.00 98.31 202 VAL A C 1
ATOM 1477 O O . VAL A 1 202 ? -7.555 9.895 10.661 1.00 98.31 202 VAL A O 1
ATOM 1480 N N . ASP A 1 203 ? -8.661 10.448 12.545 1.00 97.75 203 ASP A N 1
ATOM 1481 C CA . ASP A 1 203 ? -8.339 11.878 12.482 1.00 97.75 203 ASP A CA 1
ATOM 1482 C C . ASP A 1 203 ? -8.010 12.494 13.856 1.00 97.75 203 ASP A C 1
ATOM 1484 O O . ASP A 1 203 ? -8.151 11.863 14.908 1.00 97.75 203 ASP A O 1
ATOM 1488 N N . SER A 1 204 ? -7.580 13.758 13.844 1.00 96.62 204 SER A N 1
ATOM 1489 C CA . SER A 1 204 ? -7.182 14.552 15.006 1.00 96.62 204 SER A CA 1
ATOM 1490 C C . SER A 1 204 ? -5.972 13.950 15.728 1.00 96.62 204 SER A C 1
ATOM 1492 O O . SER A 1 204 ? -4.887 13.942 15.157 1.00 96.62 204 SER A O 1
ATOM 1494 N N . ASN A 1 205 ? -6.127 13.455 16.961 1.00 96.62 205 ASN A N 1
ATOM 1495 C CA . ASN A 1 205 ? -5.055 12.869 17.777 1.00 96.62 205 ASN A CA 1
ATOM 1496 C C . ASN A 1 205 ? -5.320 11.380 18.069 1.00 96.62 205 ASN A C 1
ATOM 1498 O O . ASN A 1 205 ? -4.796 10.825 19.042 1.00 96.62 205 ASN A O 1
ATOM 1502 N N . ALA A 1 206 ? -6.190 10.748 17.275 1.00 98.06 206 ALA A N 1
ATOM 1503 C CA . ALA A 1 206 ? -6.648 9.399 17.536 1.00 98.06 206 ALA A CA 1
ATOM 1504 C C . ALA A 1 206 ? -5.526 8.374 17.350 1.00 98.06 206 ALA A C 1
ATOM 1506 O O . ALA A 1 206 ? -4.634 8.528 16.513 1.00 98.06 206 ALA A O 1
ATOM 1507 N N . LYS A 1 207 ? -5.585 7.299 18.133 1.00 97.56 207 LYS A N 1
ATOM 1508 C CA . LYS A 1 207 ? -4.596 6.222 18.125 1.00 97.56 207 LYS A CA 1
ATOM 1509 C C . LYS A 1 207 ? -5.281 4.903 17.825 1.00 97.56 207 LYS A C 1
ATOM 1511 O O . LYS A 1 207 ? -6.240 4.534 18.507 1.00 97.56 207 LYS A O 1
ATOM 1516 N N . VAL A 1 208 ? -4.757 4.190 16.839 1.00 97.69 208 VAL A N 1
ATOM 1517 C CA . VAL A 1 208 ? -5.201 2.846 16.482 1.00 97.69 208 VAL A CA 1
ATOM 1518 C C . VAL A 1 208 ? -4.013 1.909 16.482 1.00 97.69 208 VAL A C 1
ATOM 1520 O O . VAL A 1 208 ? -2.945 2.250 15.974 1.00 97.69 208 VAL A O 1
ATOM 1523 N N . GLN A 1 209 ? -4.188 0.745 17.097 1.00 96.44 209 GLN A N 1
ATOM 1524 C CA . GLN A 1 209 ? -3.104 -0.220 17.192 1.00 96.44 209 GLN A CA 1
ATOM 1525 C C . GLN A 1 209 ? -3.604 -1.653 17.244 1.00 96.44 209 GLN A C 1
ATOM 1527 O O . GLN A 1 209 ? -4.604 -1.910 17.930 1.00 96.44 209 GLN A O 1
ATOM 1532 N N . ARG A 1 210 ? -2.884 -2.569 16.578 1.00 97.69 210 ARG A N 1
ATOM 1533 C CA . ARG A 1 210 ? -2.896 -4.017 16.853 1.00 97.69 210 ARG A CA 1
ATOM 1534 C C . ARG A 1 210 ? -1.953 -4.814 15.949 1.00 97.69 210 ARG A C 1
ATOM 1536 O O . ARG A 1 210 ? -1.775 -4.482 14.783 1.00 97.69 210 ARG A O 1
ATOM 1543 N N . ASP A 1 211 ? -1.490 -5.952 16.462 1.00 97.81 211 ASP A N 1
ATOM 1544 C CA . ASP A 1 211 ? -0.871 -6.997 15.651 1.00 97.81 211 ASP A CA 1
ATOM 1545 C C . ASP A 1 211 ? -1.871 -8.043 15.141 1.00 97.81 211 ASP A C 1
ATOM 1547 O O . ASP A 1 211 ? -2.762 -8.485 15.869 1.00 97.81 211 ASP A O 1
ATOM 1551 N N . GLY A 1 212 ? -1.685 -8.494 13.904 1.00 97.88 212 GLY A N 1
ATOM 1552 C CA . GLY A 1 212 ? -2.502 -9.542 13.301 1.00 97.88 212 GLY A CA 1
ATOM 1553 C C . GLY A 1 212 ? -3.881 -9.067 12.844 1.00 97.88 212 GLY A C 1
ATOM 1554 O O . GLY A 1 212 ? -4.869 -9.782 13.026 1.00 97.88 212 GLY A O 1
ATOM 1555 N N . VAL A 1 213 ? -3.961 -7.865 12.272 1.00 98.50 213 VAL A N 1
ATOM 1556 C CA . VAL A 1 213 ? -5.204 -7.305 11.722 1.00 98.50 213 VAL A CA 1
ATOM 1557 C C . VAL A 1 213 ? -5.112 -7.123 10.217 1.00 98.50 213 VAL A C 1
ATOM 1559 O O . VAL A 1 213 ? -4.110 -6.634 9.708 1.00 98.50 213 VAL A O 1
ATOM 1562 N N . GLY A 1 214 ? -6.164 -7.521 9.508 1.00 98.31 214 GLY A N 1
ATOM 1563 C CA . GLY A 1 214 ? -6.303 -7.297 8.072 1.00 98.31 214 GLY A CA 1
ATOM 1564 C C . GLY A 1 214 ? -7.582 -6.528 7.774 1.00 98.31 214 GLY A C 1
ATOM 1565 O O . GLY A 1 214 ? -8.632 -6.817 8.348 1.00 98.31 214 GLY A O 1
ATOM 1566 N N . PHE A 1 215 ? -7.511 -5.563 6.869 1.00 98.69 215 PHE A N 1
ATOM 1567 C CA . PHE A 1 215 ? -8.638 -4.730 6.470 1.00 98.69 215 PHE A CA 1
ATOM 1568 C C . PHE A 1 215 ? -9.010 -5.025 5.020 1.00 98.69 215 PHE A C 1
ATOM 1570 O O . PHE A 1 215 ? -8.197 -4.841 4.115 1.00 98.69 215 PHE A O 1
ATOM 1577 N N . TYR A 1 216 ? -10.248 -5.458 4.791 1.00 98.69 216 TYR A N 1
ATOM 1578 C CA . TYR A 1 216 ? -10.784 -5.672 3.449 1.00 98.69 216 TYR A CA 1
ATOM 1579 C C . TYR A 1 216 ? -11.735 -4.532 3.079 1.00 98.69 216 TYR A C 1
ATOM 1581 O O . TYR A 1 216 ? -12.743 -4.321 3.755 1.00 98.69 216 TYR A O 1
ATOM 1589 N N . LEU A 1 217 ? -11.406 -3.782 2.028 1.00 98.69 217 LEU A N 1
ATOM 1590 C CA . LEU A 1 217 ? -12.140 -2.600 1.576 1.00 98.69 217 LEU A CA 1
ATOM 1591 C C . LEU A 1 217 ? -13.048 -2.988 0.411 1.00 98.69 217 LEU A C 1
ATOM 1593 O O . LEU A 1 217 ? -12.550 -3.325 -0.659 1.00 98.69 217 LEU A O 1
ATOM 1597 N N . THR A 1 218 ? -14.366 -2.919 0.591 1.00 98.12 218 THR A N 1
ATOM 1598 C CA . THR A 1 218 ? -15.338 -3.368 -0.421 1.00 98.12 218 THR A CA 1
ATOM 1599 C C . THR A 1 218 ? -16.525 -2.416 -0.562 1.00 98.12 218 THR A C 1
ATOM 1601 O O . THR A 1 218 ? -16.848 -1.638 0.337 1.00 98.12 218 THR A O 1
ATOM 1604 N N . GLY A 1 219 ? -17.181 -2.453 -1.717 1.00 96.50 219 GLY A N 1
ATOM 1605 C CA . GLY A 1 219 ? -18.228 -1.504 -2.079 1.00 96.50 219 GLY A CA 1
ATOM 1606 C C . GLY A 1 219 ? -17.692 -0.183 -2.643 1.00 96.50 219 GLY A C 1
ATOM 1607 O O . GLY A 1 219 ? -16.483 0.038 -2.781 1.00 96.50 219 GLY A O 1
ATOM 1608 N N . ASN A 1 220 ? -18.608 0.717 -2.992 1.00 95.62 220 ASN A N 1
ATOM 1609 C CA . ASN A 1 220 ? -18.311 1.888 -3.824 1.00 95.62 220 ASN A CA 1
ATOM 1610 C C . ASN A 1 220 ? -17.533 2.974 -3.077 1.00 95.62 220 ASN A C 1
ATOM 1612 O O . ASN A 1 220 ? -16.714 3.670 -3.678 1.00 95.62 220 ASN A O 1
ATOM 1616 N N . ASN A 1 221 ? -17.720 3.070 -1.759 1.00 96.25 221 ASN A N 1
ATOM 1617 C CA . ASN A 1 221 ? -17.205 4.177 -0.945 1.00 96.25 221 ASN A CA 1
ATOM 1618 C C . ASN A 1 221 ? -16.132 3.764 0.081 1.00 96.25 221 ASN A C 1
ATOM 1620 O O . ASN A 1 221 ? -15.777 4.567 0.942 1.00 96.25 221 ASN A O 1
ATOM 1624 N N . ALA A 1 222 ? -15.636 2.523 0.026 1.00 98.19 222 ALA A N 1
ATOM 1625 C CA . ALA A 1 222 ? -14.617 2.041 0.955 1.00 98.19 222 ALA A CA 1
ATOM 1626 C C . ALA A 1 222 ? -13.216 2.570 0.629 1.00 98.19 222 ALA A C 1
ATOM 1628 O O . ALA A 1 222 ? -12.551 2.073 -0.279 1.00 98.19 222 ALA A O 1
ATOM 1629 N N . THR A 1 223 ? -12.771 3.563 1.400 1.00 98.44 223 THR A N 1
ATOM 1630 C CA . THR A 1 223 ? -11.445 4.191 1.294 1.00 98.44 223 THR A CA 1
ATOM 1631 C C . THR A 1 223 ? -10.765 4.301 2.661 1.00 98.44 223 THR A C 1
ATOM 1633 O O . THR A 1 223 ? -11.407 4.172 3.705 1.00 98.44 223 THR A O 1
ATOM 1636 N N . LEU A 1 224 ? -9.452 4.536 2.656 1.00 98.44 224 LEU A N 1
ATOM 1637 C CA . LEU A 1 224 ? -8.645 4.765 3.860 1.00 98.44 224 LEU A CA 1
ATOM 1638 C C . LEU A 1 224 ? -8.367 6.259 3.979 1.00 98.44 224 LEU A C 1
ATOM 1640 O O . LEU A 1 224 ? -8.030 6.891 2.979 1.00 98.44 224 LEU A O 1
ATOM 1644 N N . HIS A 1 225 ? -8.549 6.823 5.166 1.00 98.06 225 HIS A N 1
ATOM 1645 C CA . HIS A 1 225 ? -8.278 8.228 5.439 1.00 98.06 225 HIS A CA 1
ATOM 1646 C C . HIS A 1 225 ? -7.630 8.352 6.817 1.00 98.06 225 HIS A C 1
ATOM 1648 O O . HIS A 1 225 ? -8.317 8.300 7.837 1.00 98.06 225 HIS A O 1
ATOM 1654 N N . PHE A 1 226 ? -6.315 8.518 6.845 1.00 97.31 226 PHE A N 1
ATOM 1655 C CA . PHE A 1 226 ? -5.553 8.803 8.054 1.00 97.31 226 PHE A CA 1
ATOM 1656 C C . PHE A 1 226 ? -5.007 10.217 7.933 1.00 97.31 226 PHE A C 1
ATOM 1658 O O . PHE A 1 226 ? -4.268 10.499 6.999 1.00 97.31 226 PHE A O 1
ATOM 1665 N N . THR A 1 227 ? -5.398 11.111 8.834 1.00 95.69 227 THR A N 1
ATOM 1666 C CA . THR A 1 227 ? -5.121 12.550 8.701 1.00 95.69 227 THR A CA 1
ATOM 1667 C C . THR A 1 227 ? -4.608 13.150 10.008 1.00 95.69 227 THR A C 1
ATOM 1669 O O . THR A 1 227 ? -4.617 12.499 11.054 1.00 95.69 227 THR A O 1
ATOM 1672 N N . SER A 1 228 ? -4.180 14.414 9.968 1.00 94.31 228 SER A N 1
ATOM 1673 C CA . SER A 1 228 ? -3.810 15.198 11.155 1.00 94.31 228 SER A CA 1
ATOM 1674 C C . SER A 1 228 ? -2.657 14.563 11.954 1.00 94.31 228 SER A C 1
ATOM 1676 O O . SER A 1 228 ? -1.611 14.266 11.390 1.00 94.31 228 SER A O 1
ATOM 1678 N N . ASN A 1 229 ? -2.803 14.365 13.268 1.00 92.19 229 ASN A N 1
ATOM 1679 C CA . ASN A 1 229 ? -1.759 13.872 14.174 1.00 92.19 229 ASN A CA 1
ATOM 1680 C C . ASN A 1 229 ? -2.066 12.462 14.693 1.00 92.19 229 ASN A C 1
ATOM 1682 O O . ASN A 1 229 ? -1.755 12.132 15.843 1.00 92.19 229 ASN A O 1
ATOM 1686 N N . THR A 1 230 ? -2.733 11.635 13.889 1.00 94.62 230 THR A N 1
ATOM 1687 C CA . THR A 1 230 ? -3.108 10.290 14.330 1.00 94.62 230 THR A CA 1
ATOM 1688 C C . THR A 1 230 ? -1.889 9.402 14.497 1.00 94.62 230 THR A C 1
ATOM 1690 O O . THR A 1 230 ? -0.852 9.634 13.884 1.00 94.62 230 THR A O 1
ATOM 1693 N N . ARG A 1 231 ? -2.015 8.362 15.323 1.00 94.31 231 ARG A N 1
ATOM 1694 C CA . ARG A 1 231 ? -1.013 7.302 15.431 1.00 94.31 231 ARG A CA 1
ATOM 1695 C C . ARG A 1 231 ? -1.575 6.002 14.885 1.00 94.31 231 ARG A C 1
ATOM 1697 O O . ARG A 1 231 ? -2.510 5.458 15.475 1.00 94.31 231 ARG A O 1
ATOM 1704 N N . ILE A 1 232 ? -0.979 5.509 13.804 1.00 95.38 232 ILE A N 1
ATOM 1705 C CA . ILE A 1 232 ? -1.335 4.230 13.180 1.00 95.38 232 ILE A CA 1
ATOM 1706 C C . ILE A 1 232 ? -0.217 3.211 13.446 1.00 95.38 232 ILE A C 1
ATOM 1708 O O . ILE A 1 232 ? 0.954 3.484 13.159 1.00 95.38 232 ILE A O 1
ATOM 1712 N N . ASP A 1 233 ? -0.570 2.068 14.038 1.00 96.31 233 ASP A N 1
ATOM 1713 C CA . ASP A 1 233 ? 0.367 0.990 14.378 1.00 96.31 233 ASP A CA 1
ATOM 1714 C C . ASP A 1 233 ? -0.261 -0.394 14.143 1.00 96.31 233 ASP A C 1
ATOM 1716 O O . ASP A 1 233 ? -0.969 -0.939 14.993 1.00 96.31 233 ASP A O 1
ATOM 1720 N N . PHE A 1 234 ? -0.006 -0.978 12.976 1.00 97.56 234 PHE A N 1
ATOM 1721 C CA . PHE A 1 234 ? -0.554 -2.272 12.602 1.00 97.56 234 PHE A CA 1
ATOM 1722 C C . PHE A 1 234 ? 0.498 -3.250 12.089 1.00 97.56 234 PHE A C 1
ATOM 1724 O O . PHE A 1 234 ? 1.490 -2.882 11.454 1.00 97.56 234 PHE A O 1
ATOM 1731 N N . THR A 1 235 ? 0.227 -4.534 12.308 1.00 98.19 235 THR A N 1
ATOM 1732 C CA . THR A 1 235 ? 0.870 -5.623 11.572 1.00 98.19 235 THR A CA 1
ATOM 1733 C C . THR A 1 235 ? -0.195 -6.542 10.986 1.00 98.19 235 THR A C 1
ATOM 1735 O O . THR A 1 235 ? -1.213 -6.825 11.627 1.00 98.19 235 THR A O 1
ATOM 1738 N N . ALA A 1 236 ? 0.018 -6.982 9.747 1.00 98.31 236 ALA A N 1
ATOM 1739 C CA . ALA A 1 236 ? -0.898 -7.878 9.057 1.00 98.31 236 ALA A CA 1
ATOM 1740 C C . ALA A 1 236 ? -0.993 -9.250 9.761 1.00 98.31 236 ALA A C 1
ATOM 1742 O O . ALA A 1 236 ? -0.103 -9.626 10.528 1.00 98.31 236 ALA A O 1
ATOM 1743 N N . PRO A 1 237 ? -2.049 -10.042 9.510 1.00 97.81 237 PRO A N 1
ATOM 1744 C CA . PRO A 1 237 ? -2.148 -11.408 10.013 1.00 97.81 237 PRO A CA 1
ATOM 1745 C C . PRO A 1 237 ? -0.989 -12.275 9.507 1.00 97.81 237 PRO A C 1
ATOM 1747 O O . PRO A 1 237 ? -0.578 -12.162 8.355 1.00 97.81 237 PRO A O 1
ATOM 1750 N N . SER A 1 238 ? -0.479 -13.187 10.337 1.00 95.38 238 SER A N 1
ATOM 1751 C CA . SER A 1 238 ? 0.510 -14.190 9.902 1.00 95.38 238 SER A CA 1
ATOM 1752 C C . SER A 1 238 ? -0.128 -15.395 9.200 1.00 95.38 238 SER A C 1
ATOM 1754 O O . SER A 1 238 ? 0.548 -16.147 8.504 1.00 95.38 238 SER A O 1
ATOM 1756 N N . THR A 1 239 ? -1.438 -15.584 9.374 1.00 91.62 239 THR A N 1
ATOM 1757 C CA . THR A 1 239 ? -2.227 -16.697 8.828 1.00 91.62 239 THR A CA 1
ATOM 1758 C C . THR A 1 239 ? -3.630 -16.221 8.435 1.00 91.62 239 THR A C 1
ATOM 1760 O O . THR A 1 239 ? -4.017 -15.086 8.714 1.00 91.62 239 THR A O 1
ATOM 1763 N N . GLY A 1 240 ? -4.407 -17.092 7.788 1.00 92.88 240 GLY A N 1
ATOM 1764 C CA . GLY A 1 240 ? -5.774 -16.794 7.355 1.00 92.88 240 GLY A CA 1
ATOM 1765 C C . GLY A 1 240 ? -5.849 -16.129 5.978 1.00 92.88 240 GLY A C 1
ATOM 1766 O O . GLY A 1 240 ? -4.857 -16.030 5.262 1.00 92.88 240 GLY A O 1
ATOM 1767 N N . ALA A 1 241 ? -7.052 -15.694 5.592 1.00 92.19 241 ALA A N 1
ATOM 1768 C CA . ALA A 1 241 ? -7.334 -15.213 4.233 1.00 92.19 241 ALA A CA 1
ATOM 1769 C C . ALA A 1 241 ? -6.537 -13.958 3.829 1.00 92.19 241 ALA A C 1
ATOM 1771 O O . ALA A 1 241 ? -6.282 -13.755 2.648 1.00 92.19 241 ALA A O 1
ATOM 1772 N N . LEU A 1 242 ? -6.136 -13.136 4.805 1.00 96.25 242 LEU A N 1
ATOM 1773 C CA . LEU A 1 242 ? -5.306 -11.946 4.601 1.00 96.25 242 LEU A CA 1
ATOM 1774 C C . LEU A 1 242 ? -3.897 -12.114 5.187 1.00 96.25 242 LEU A C 1
ATOM 1776 O O . LEU A 1 242 ? -3.280 -11.130 5.580 1.00 96.25 242 LEU A O 1
ATOM 1780 N N . ALA A 1 243 ? -3.378 -13.343 5.279 1.00 95.31 243 ALA A N 1
ATOM 1781 C CA . ALA A 1 243 ? -2.004 -13.561 5.726 1.00 95.31 243 ALA A CA 1
ATOM 1782 C C . ALA A 1 243 ? -1.027 -12.689 4.915 1.00 95.31 243 ALA A C 1
ATOM 1784 O O . ALA A 1 243 ? -1.000 -12.765 3.689 1.00 95.31 243 ALA A O 1
ATOM 1785 N N . GLY A 1 244 ? -0.250 -11.841 5.590 1.00 95.75 244 GLY A N 1
ATOM 1786 C CA . GLY A 1 244 ? 0.701 -10.926 4.956 1.00 95.75 244 GLY A CA 1
ATOM 1787 C C . GLY A 1 244 ? 0.103 -9.652 4.354 1.00 95.75 244 GLY A C 1
ATOM 1788 O O . GLY A 1 244 ? 0.859 -8.802 3.885 1.00 95.75 244 GLY A O 1
ATOM 1789 N N . ILE A 1 245 ? -1.223 -9.478 4.372 1.00 98.00 245 ILE A N 1
ATOM 1790 C CA . ILE A 1 245 ? -1.920 -8.345 3.748 1.00 98.00 245 ILE A CA 1
ATOM 1791 C C . ILE A 1 245 ? -2.593 -7.495 4.826 1.00 98.00 245 ILE A C 1
ATOM 1793 O O . ILE A 1 245 ? -3.505 -7.947 5.517 1.00 98.00 245 ILE A O 1
ATOM 1797 N N . LEU A 1 246 ? -2.146 -6.245 4.953 1.00 97.94 246 LEU A N 1
ATOM 1798 C CA . LEU A 1 246 ? -2.692 -5.287 5.910 1.00 97.94 246 LEU A CA 1
ATOM 1799 C C . LEU A 1 246 ? -3.958 -4.626 5.360 1.00 97.94 246 LEU A C 1
ATOM 1801 O O . LEU A 1 246 ? -4.989 -4.611 6.027 1.00 97.94 246 LEU A O 1
ATOM 1805 N N . PHE A 1 247 ? -3.892 -4.132 4.124 1.00 98.50 247 PHE A N 1
ATOM 1806 C CA . PHE A 1 247 ? -5.028 -3.541 3.421 1.00 98.50 247 PHE A CA 1
ATOM 1807 C C . PHE A 1 247 ? -5.242 -4.279 2.107 1.00 98.50 247 PHE A C 1
ATOM 1809 O O . PHE A 1 247 ? -4.314 -4.408 1.314 1.00 98.50 247 PHE A O 1
ATOM 1816 N N . PHE A 1 248 ? -6.462 -4.743 1.871 1.00 98.69 248 PHE A N 1
ATOM 1817 C CA . PHE A 1 248 ? -6.866 -5.388 0.630 1.00 98.69 248 PHE A CA 1
ATOM 1818 C C . PHE A 1 248 ? -8.057 -4.631 0.051 1.00 98.69 248 PHE A C 1
ATOM 1820 O O . PHE A 1 248 ? -9.164 -4.703 0.581 1.00 98.69 248 PHE A O 1
ATOM 1827 N N . GLU A 1 249 ? -7.846 -3.934 -1.059 1.00 98.50 249 GLU A N 1
ATOM 1828 C CA . GLU A 1 249 ? -8.914 -3.347 -1.858 1.00 98.50 249 GLU A CA 1
ATOM 1829 C C . GLU A 1 249 ? -9.555 -4.404 -2.758 1.00 98.50 249 GLU A C 1
ATOM 1831 O O . GLU A 1 249 ? -8.886 -5.095 -3.531 1.00 98.50 249 GLU A O 1
ATOM 1836 N N . ASP A 1 250 ? -10.875 -4.515 -2.659 1.00 97.88 250 ASP A N 1
ATOM 1837 C CA . ASP A 1 250 ? -11.677 -5.355 -3.528 1.00 97.88 250 ASP A CA 1
ATOM 1838 C C . ASP A 1 250 ? -11.421 -5.028 -5.010 1.00 97.88 250 ASP A C 1
ATOM 1840 O O . ASP A 1 250 ? -11.477 -3.879 -5.450 1.00 97.88 250 ASP A O 1
ATOM 1844 N N . ARG A 1 251 ? -11.183 -6.061 -5.821 1.00 97.00 251 ARG A N 1
ATOM 1845 C CA . ARG A 1 251 ? -10.903 -5.910 -7.255 1.00 97.00 251 ARG A CA 1
ATOM 1846 C C . ARG A 1 251 ? -12.130 -5.474 -8.060 1.00 97.00 251 ARG A C 1
ATOM 1848 O O . ARG A 1 251 ? -11.981 -5.112 -9.231 1.00 97.00 251 ARG A O 1
ATOM 1855 N N . SER A 1 252 ? -13.327 -5.478 -7.469 1.00 96.06 252 SER A N 1
ATOM 1856 C CA . SER A 1 252 ? -14.516 -4.844 -8.055 1.00 96.06 252 SER A CA 1
ATOM 1857 C C . SER A 1 252 ? -14.722 -3.385 -7.635 1.00 96.06 252 SER A C 1
ATOM 1859 O O . SER A 1 252 ? -15.709 -2.779 -8.048 1.00 96.06 252 SER A O 1
ATOM 1861 N N . ALA A 1 253 ? -13.821 -2.800 -6.840 1.00 96.56 253 ALA A N 1
ATOM 1862 C CA . ALA A 1 253 ? -13.888 -1.394 -6.460 1.00 96.56 253 ALA A CA 1
ATOM 1863 C C . ALA A 1 253 ? -13.901 -0.438 -7.673 1.00 96.56 253 ALA A C 1
ATOM 1865 O O . ALA A 1 253 ? -13.296 -0.731 -8.714 1.00 96.56 253 ALA A O 1
ATOM 1866 N N . PRO A 1 254 ? -14.511 0.754 -7.544 1.00 97.19 254 PRO A N 1
ATOM 1867 C CA . PRO A 1 254 ? -14.306 1.824 -8.509 1.00 97.19 254 PRO A CA 1
ATOM 1868 C C . PRO A 1 254 ? -12.816 2.144 -8.682 1.00 97.19 254 PRO A C 1
ATOM 1870 O O . PRO A 1 254 ? -12.039 2.144 -7.727 1.00 97.19 254 PRO A O 1
ATOM 1873 N N . VAL A 1 255 ? -12.416 2.416 -9.922 1.00 97.25 255 VAL A N 1
ATOM 1874 C CA . VAL A 1 255 ? -11.033 2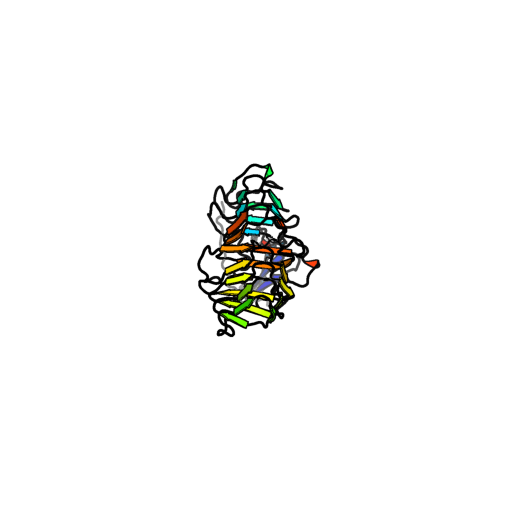.770 -10.254 1.00 97.25 255 VAL A CA 1
ATOM 1875 C C . VAL A 1 255 ? -10.651 4.153 -9.746 1.00 97.25 255 VAL A C 1
ATOM 1877 O O . VAL A 1 255 ? -11.473 5.060 -9.728 1.00 97.25 255 VAL A O 1
ATOM 1880 N N . GLU A 1 256 ? -9.372 4.313 -9.416 1.00 96.38 256 GLU A N 1
ATOM 1881 C CA . GLU A 1 256 ? -8.721 5.588 -9.097 1.00 96.38 256 GLU A CA 1
ATOM 1882 C C . GLU A 1 256 ? -9.335 6.344 -7.912 1.00 96.38 256 GLU A C 1
ATOM 1884 O O . GLU A 1 256 ? -9.229 7.564 -7.811 1.00 96.38 256 GLU A O 1
ATOM 1889 N N . ARG A 1 257 ? -9.926 5.618 -6.958 1.00 96.19 257 ARG A N 1
ATOM 1890 C CA . ARG A 1 257 ? -10.293 6.201 -5.663 1.00 96.19 257 ARG A CA 1
ATOM 1891 C C . ARG A 1 257 ? -9.045 6.535 -4.855 1.00 96.19 257 ARG A C 1
ATOM 1893 O O . ARG A 1 257 ? -8.068 5.793 -4.878 1.00 96.19 257 ARG A O 1
ATOM 1900 N N . LEU A 1 258 ? -9.101 7.637 -4.119 1.00 97.88 258 LEU A N 1
ATOM 1901 C CA . LEU A 1 258 ? -7.996 8.098 -3.286 1.00 97.88 258 LEU A CA 1
ATOM 1902 C C . LEU A 1 258 ? -8.044 7.448 -1.901 1.00 97.88 258 LEU A C 1
ATOM 1904 O O . LEU A 1 258 ? -9.081 7.455 -1.234 1.00 97.88 258 LEU A O 1
ATOM 1908 N N . HIS A 1 259 ? -6.899 6.921 -1.478 1.00 98.38 259 HIS A N 1
ATOM 1909 C CA . HIS A 1 259 ? -6.626 6.490 -0.112 1.00 98.38 259 HIS A CA 1
ATOM 1910 C C . HIS A 1 259 ? -5.584 7.441 0.476 1.00 98.38 259 HIS A C 1
ATOM 1912 O O . HIS A 1 259 ? -4.479 7.535 -0.056 1.00 98.38 259 HIS A O 1
ATOM 1918 N N . TYR A 1 260 ? -5.953 8.153 1.537 1.00 96.75 260 TYR A N 1
ATOM 1919 C CA . TYR A 1 260 ? -5.150 9.215 2.134 1.00 96.75 260 TYR A CA 1
ATOM 1920 C C . TYR A 1 260 ? -4.396 8.701 3.355 1.00 96.75 260 TYR A C 1
ATOM 1922 O O . TYR A 1 260 ? -5.005 8.261 4.333 1.00 96.75 260 TYR A O 1
ATOM 1930 N N . PHE A 1 261 ? -3.076 8.799 3.292 1.00 96.06 261 PHE A N 1
ATOM 1931 C CA . PHE A 1 261 ? -2.134 8.507 4.365 1.00 96.06 261 PHE A CA 1
ATOM 1932 C C . PHE A 1 261 ? -1.440 9.819 4.760 1.00 96.06 261 PHE A C 1
ATOM 1934 O O . PHE A 1 261 ? -0.219 9.949 4.711 1.00 96.06 261 PHE A O 1
ATOM 1941 N N . ASP A 1 262 ? -2.246 10.814 5.122 1.00 94.88 262 ASP A N 1
ATOM 1942 C CA . ASP A 1 262 ? -1.846 12.204 5.385 1.00 94.88 262 ASP A CA 1
ATOM 1943 C C . ASP A 1 262 ? -1.649 12.472 6.888 1.00 94.88 262 ASP A C 1
ATOM 1945 O O . ASP A 1 262 ? -1.812 13.588 7.385 1.00 94.88 262 ASP A O 1
ATOM 1949 N N . SER A 1 263 ? -1.367 11.421 7.654 1.00 90.62 263 SER A N 1
ATOM 1950 C CA . SER A 1 263 ? -1.147 11.521 9.091 1.00 90.62 263 SER A CA 1
ATOM 1951 C C . SER A 1 263 ? 0.301 11.879 9.396 1.00 90.62 263 SER A C 1
ATOM 1953 O O . SER A 1 263 ? 1.238 11.380 8.772 1.00 90.62 263 SER A O 1
ATOM 1955 N N . ASN A 1 264 ? 0.498 12.687 10.434 1.00 80.94 264 ASN A N 1
ATOM 1956 C CA . ASN A 1 264 ? 1.821 13.045 10.910 1.00 80.94 264 ASN A CA 1
ATOM 1957 C C . ASN A 1 264 ? 2.544 11.893 11.646 1.00 80.94 264 ASN A C 1
ATOM 1959 O O . ASN A 1 264 ? 3.728 12.024 11.956 1.00 80.94 264 ASN A O 1
ATOM 1963 N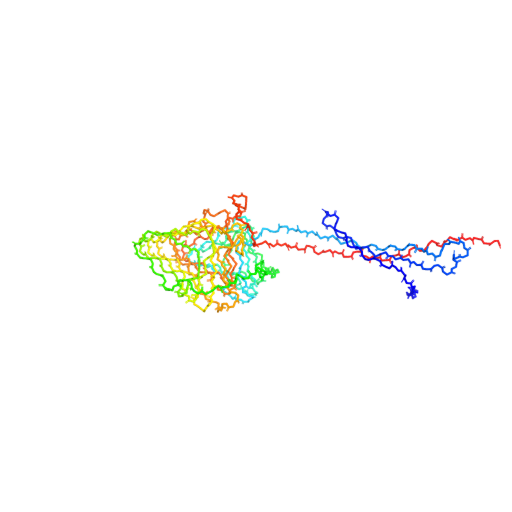 N . SER A 1 265 ? 1.871 10.771 11.953 1.00 84.81 265 SER A N 1
ATOM 1964 C CA . SER A 1 265 ? 2.492 9.636 12.653 1.00 84.81 265 SER A CA 1
ATOM 1965 C C . SER A 1 265 ? 1.928 8.270 12.236 1.00 84.81 265 SER A C 1
ATOM 1967 O O . SER A 1 265 ? 1.142 7.632 12.938 1.00 84.81 265 SER A O 1
ATOM 1969 N N . ILE A 1 266 ? 2.418 7.738 11.118 1.00 85.75 266 ILE A N 1
ATOM 1970 C CA . ILE A 1 266 ? 2.187 6.338 10.735 1.00 85.75 266 ILE A CA 1
ATOM 1971 C C . ILE A 1 266 ? 3.423 5.532 11.122 1.00 85.75 266 ILE A C 1
ATOM 1973 O O . ILE A 1 266 ? 4.428 5.503 10.414 1.00 85.75 266 ILE A O 1
ATOM 1977 N N . THR A 1 267 ? 3.375 4.936 12.313 1.00 84.31 267 THR A N 1
ATOM 1978 C CA . THR A 1 267 ? 4.587 4.442 12.978 1.00 84.31 267 THR A CA 1
ATOM 1979 C C . THR A 1 267 ? 5.016 3.079 12.438 1.00 84.31 267 THR A C 1
ATOM 1981 O O . THR A 1 267 ? 6.201 2.861 12.189 1.00 84.31 267 THR A O 1
ATOM 1984 N N . ARG A 1 268 ? 4.060 2.162 12.259 1.00 93.81 268 ARG A N 1
ATOM 1985 C CA . ARG A 1 268 ? 4.307 0.781 11.832 1.00 93.81 268 ARG A CA 1
ATOM 1986 C C . ARG A 1 268 ? 3.118 0.264 11.030 1.00 93.81 268 ARG A C 1
ATOM 1988 O O . ARG A 1 268 ? 1.989 0.339 11.499 1.00 93.81 268 ARG A O 1
ATOM 1995 N N . GLU A 1 269 ? 3.387 -0.267 9.847 1.00 94.88 269 GLU A N 1
ATOM 1996 C CA . GLU A 1 269 ? 2.415 -0.865 8.929 1.00 94.88 269 GLU A CA 1
ATOM 1997 C C . GLU A 1 269 ? 3.054 -2.090 8.266 1.00 94.88 269 GLU A C 1
ATOM 1999 O O . GLU A 1 269 ? 3.320 -2.123 7.063 1.00 94.88 269 GLU A O 1
ATOM 2004 N N . THR A 1 270 ? 3.363 -3.103 9.080 1.00 97.25 270 THR A N 1
ATOM 2005 C CA . THR A 1 270 ? 4.050 -4.302 8.588 1.00 97.25 270 THR A CA 1
ATOM 2006 C C . THR A 1 270 ? 3.096 -5.163 7.764 1.00 97.25 270 THR A C 1
ATOM 2008 O O . THR A 1 270 ? 2.124 -5.696 8.306 1.00 97.25 270 THR A O 1
ATOM 2011 N N . GLY A 1 271 ? 3.392 -5.344 6.477 1.00 96.12 271 GLY A N 1
ATOM 2012 C CA . GLY A 1 271 ? 2.591 -6.144 5.546 1.00 96.12 271 GLY A CA 1
ATOM 2013 C C . GLY A 1 271 ? 2.418 -5.498 4.169 1.00 96.12 271 GLY A C 1
ATOM 2014 O O . GLY A 1 271 ? 3.004 -4.465 3.852 1.00 96.12 271 GLY A O 1
ATOM 2015 N N . SER A 1 272 ? 1.600 -6.124 3.325 1.00 96.12 272 SER A N 1
ATOM 2016 C CA . SER A 1 272 ? 1.249 -5.604 2.001 1.00 96.12 272 SER A CA 1
ATOM 2017 C C . SER A 1 272 ? 0.005 -4.714 2.045 1.00 96.12 272 SER A C 1
ATOM 2019 O O . SER A 1 272 ? -1.023 -5.083 2.615 1.00 96.12 272 SER A O 1
ATOM 2021 N N . MET A 1 273 ? 0.082 -3.563 1.385 1.00 97.56 273 MET A N 1
ATOM 2022 C CA . MET A 1 273 ? -1.043 -2.713 1.017 1.00 97.56 273 MET A CA 1
ATOM 2023 C C . MET A 1 273 ? -1.387 -2.987 -0.444 1.00 97.56 273 MET A C 1
ATOM 2025 O O . MET A 1 273 ? -0.648 -2.607 -1.352 1.00 97.56 273 MET A O 1
ATOM 2029 N N . TYR A 1 274 ? -2.499 -3.673 -0.666 1.00 98.12 274 TYR A N 1
ATOM 2030 C CA . TYR A 1 274 ? -2.993 -4.033 -1.983 1.00 98.12 274 TYR A CA 1
ATOM 2031 C C . TYR A 1 274 ? -4.154 -3.118 -2.374 1.00 98.12 274 TYR A C 1
ATOM 2033 O O . TYR A 1 274 ? -5.303 -3.375 -2.031 1.00 98.12 274 TYR A O 1
ATOM 2041 N N . LEU A 1 275 ? -3.847 -2.038 -3.089 1.00 98.56 275 LEU A N 1
ATOM 2042 C CA . LEU A 1 275 ? -4.785 -1.019 -3.571 1.00 98.56 275 LEU A CA 1
ATOM 2043 C C . LEU A 1 275 ? -4.863 -1.070 -5.104 1.00 98.56 275 LEU A C 1
ATOM 2045 O O . LEU A 1 275 ? -4.570 -0.098 -5.803 1.00 98.56 275 LEU A O 1
ATOM 2049 N N . SER A 1 276 ? -5.178 -2.254 -5.641 1.00 97.69 276 SER A N 1
ATOM 2050 C CA . SER A 1 276 ? -5.060 -2.571 -7.076 1.00 97.69 276 SER A CA 1
ATOM 2051 C C . SER A 1 276 ? -5.851 -1.655 -8.012 1.00 97.69 276 SER A C 1
ATOM 2053 O O . SER A 1 276 ? -5.565 -1.598 -9.213 1.00 97.69 276 SER A O 1
ATOM 2055 N N . ARG A 1 277 ? -6.848 -0.936 -7.486 1.00 98.06 277 ARG A N 1
ATOM 2056 C CA . ARG A 1 277 ? -7.712 -0.033 -8.250 1.00 98.06 277 ARG A CA 1
ATOM 2057 C C . ARG A 1 277 ? -7.530 1.412 -7.839 1.00 98.06 277 ARG A C 1
ATOM 2059 O O . ARG A 1 277 ? -7.671 2.278 -8.704 1.00 98.06 277 ARG A O 1
ATOM 2066 N N . GLY A 1 278 ? -7.208 1.656 -6.579 1.00 98.38 278 GLY A N 1
ATOM 2067 C CA . GLY A 1 278 ? -7.045 2.966 -5.983 1.00 98.38 278 GLY A CA 1
ATOM 2068 C C . GLY A 1 278 ? -5.671 3.602 -6.174 1.00 98.38 278 GLY A C 1
ATOM 2069 O O . GLY A 1 278 ? -4.728 3.048 -6.745 1.00 98.38 278 GLY A O 1
ATOM 2070 N N . ILE A 1 279 ? -5.592 4.824 -5.674 1.00 98.69 279 ILE A N 1
ATOM 2071 C CA . ILE A 1 279 ? -4.402 5.654 -5.617 1.00 98.69 279 ILE A CA 1
ATOM 2072 C C . ILE A 1 279 ? -3.968 5.696 -4.156 1.00 98.69 279 ILE A C 1
ATOM 2074 O O . ILE A 1 279 ? -4.715 6.182 -3.302 1.00 98.69 279 ILE A O 1
ATOM 2078 N N . PHE A 1 280 ? -2.769 5.194 -3.873 1.00 98.38 280 PHE A N 1
ATOM 2079 C CA . PHE A 1 280 ? -2.106 5.471 -2.604 1.00 98.38 280 PHE A CA 1
ATOM 2080 C C . PHE A 1 280 ? -1.628 6.922 -2.641 1.00 98.38 280 PHE A C 1
ATOM 2082 O O . PHE A 1 280 ? -0.835 7.269 -3.517 1.00 98.38 280 PHE A O 1
ATOM 2089 N N . SER A 1 281 ? -2.118 7.765 -1.735 1.00 97.56 281 SER A N 1
ATOM 2090 C CA . SER A 1 281 ? -1.749 9.177 -1.665 1.00 97.56 281 SER A CA 1
ATOM 2091 C C . SER A 1 281 ? -1.261 9.531 -0.270 1.00 97.56 281 SER A C 1
ATOM 2093 O O . SER A 1 281 ? -1.911 9.194 0.717 1.00 97.56 281 SER A O 1
ATOM 2095 N N . THR A 1 282 ? -0.154 10.260 -0.196 1.00 95.44 282 THR A N 1
ATOM 2096 C CA . THR A 1 282 ? 0.252 10.964 1.020 1.00 95.44 282 THR A CA 1
ATOM 2097 C C . THR A 1 282 ? 0.629 12.401 0.692 1.00 95.44 282 THR A C 1
ATOM 2099 O O . THR A 1 282 ? 1.356 12.667 -0.266 1.00 95.44 282 THR A O 1
ATOM 2102 N N . ASP A 1 283 ? 0.094 13.319 1.480 1.00 93.50 283 ASP A N 1
ATOM 2103 C CA . ASP A 1 283 ? 0.378 14.745 1.472 1.00 93.50 283 ASP A CA 1
ATOM 2104 C C . ASP A 1 283 ? 0.563 15.191 2.930 1.00 93.50 283 ASP A C 1
ATOM 2106 O O . ASP A 1 283 ? -0.345 15.703 3.586 1.00 93.50 283 ASP A O 1
ATOM 2110 N N . SER A 1 284 ? 1.725 14.854 3.490 1.00 89.88 284 SER A N 1
ATOM 2111 C CA . SER A 1 284 ? 2.047 15.046 4.907 1.00 89.88 284 SER A CA 1
ATOM 2112 C C . SER A 1 284 ? 3.507 15.449 5.090 1.00 89.88 284 SER A C 1
ATOM 2114 O O . SER A 1 284 ? 4.276 15.459 4.136 1.00 89.88 284 SER A O 1
ATOM 2116 N N . ASN A 1 285 ? 3.898 15.762 6.327 1.00 87.69 285 ASN A N 1
ATOM 2117 C CA . ASN A 1 285 ? 5.282 16.102 6.678 1.00 87.69 285 ASN A CA 1
ATOM 2118 C C . ASN A 1 285 ? 5.931 15.017 7.551 1.00 87.69 285 ASN A C 1
ATOM 2120 O O . ASN A 1 285 ? 6.769 15.312 8.406 1.00 87.69 285 ASN A O 1
ATOM 2124 N N . SER A 1 286 ? 5.487 13.764 7.411 1.00 86.69 286 SER A N 1
ATOM 2125 C CA . SER A 1 286 ? 5.878 12.669 8.296 1.00 86.69 286 SER A CA 1
ATOM 2126 C C . SER A 1 286 ? 6.656 11.571 7.602 1.00 86.69 286 SER A C 1
ATOM 2128 O O . SER A 1 286 ? 6.688 11.442 6.379 1.00 86.69 286 SER A O 1
ATOM 2130 N N . THR A 1 287 ? 7.301 10.749 8.426 1.00 88.62 287 THR A N 1
ATOM 2131 C CA . THR A 1 287 ? 7.850 9.478 7.971 1.00 88.62 287 THR A CA 1
ATOM 2132 C C . THR A 1 287 ? 6.814 8.379 8.176 1.00 88.62 287 THR A C 1
ATOM 2134 O O . THR A 1 287 ? 6.317 8.194 9.288 1.00 88.62 287 THR A O 1
ATOM 2137 N N . ILE A 1 288 ? 6.518 7.642 7.109 1.00 89.31 288 ILE A N 1
ATOM 2138 C CA . ILE A 1 288 ? 5.538 6.557 7.075 1.00 89.31 288 ILE A CA 1
ATOM 2139 C C . ILE A 1 288 ? 6.276 5.220 7.143 1.00 89.31 288 ILE A C 1
ATOM 2141 O O . ILE A 1 288 ? 7.248 5.006 6.417 1.00 89.31 288 ILE A O 1
ATOM 2145 N N . ALA A 1 289 ? 5.789 4.327 8.008 1.00 88.44 289 ALA A N 1
ATOM 2146 C CA . ALA A 1 289 ? 6.175 2.916 8.093 1.00 88.44 289 ALA A CA 1
ATOM 2147 C C . ALA A 1 289 ? 7.644 2.625 8.468 1.00 88.44 289 ALA A C 1
ATOM 2149 O O . ALA A 1 289 ? 8.072 1.475 8.375 1.00 88.44 289 ALA A O 1
ATOM 2150 N N . ALA A 1 290 ? 8.393 3.607 8.984 1.00 89.00 290 ALA A N 1
ATOM 2151 C CA . ALA A 1 290 ? 9.812 3.452 9.327 1.00 89.00 290 ALA A CA 1
ATOM 2152 C C . ALA A 1 290 ? 10.123 2.319 10.321 1.00 89.00 290 ALA A C 1
ATOM 2154 O O . ALA A 1 290 ? 11.202 1.736 10.243 1.00 89.00 290 ALA A O 1
ATOM 2155 N N . ASN A 1 291 ? 9.193 1.984 11.224 1.00 93.50 291 ASN A N 1
ATOM 2156 C CA . ASN A 1 291 ? 9.388 0.914 12.211 1.00 93.50 291 ASN A CA 1
ATOM 2157 C C . ASN A 1 291 ? 8.825 -0.441 11.746 1.00 93.50 291 ASN A C 1
ATOM 2159 O O . ASN A 1 291 ? 8.720 -1.375 12.545 1.00 93.50 291 ASN A O 1
ATOM 2163 N N . SER A 1 292 ? 8.403 -0.553 10.487 1.00 94.69 292 SER A N 1
ATOM 2164 C CA . SER A 1 292 ? 7.914 -1.810 9.922 1.00 94.69 292 SER A CA 1
ATOM 2165 C C . SER A 1 292 ? 9.092 -2.692 9.545 1.00 94.69 292 SER A C 1
ATOM 2167 O O . SER A 1 292 ? 10.054 -2.215 8.953 1.00 94.69 292 SER A O 1
ATOM 2169 N N . ALA A 1 293 ? 9.007 -3.989 9.834 1.00 93.56 293 ALA A N 1
ATOM 2170 C CA . ALA A 1 293 ? 9.999 -4.952 9.351 1.00 93.56 293 ALA A CA 1
ATOM 2171 C C . ALA A 1 293 ? 10.042 -4.951 7.810 1.00 93.56 293 ALA A C 1
ATOM 2173 O O . ALA A 1 293 ? 11.106 -4.942 7.196 1.00 93.56 293 ALA A O 1
ATOM 2174 N N . PHE A 1 294 ? 8.860 -4.865 7.195 1.00 94.38 294 PHE A N 1
ATOM 2175 C CA . PHE A 1 294 ? 8.695 -4.572 5.781 1.00 94.38 294 PHE A CA 1
ATOM 2176 C C . PHE A 1 294 ? 7.320 -3.967 5.497 1.00 94.38 294 PHE A C 1
ATOM 2178 O O . PHE A 1 294 ? 6.362 -4.236 6.225 1.00 94.38 294 PHE A O 1
ATOM 2185 N N . THR A 1 295 ? 7.210 -3.235 4.392 1.00 95.25 295 THR A N 1
ATOM 2186 C CA . THR A 1 295 ? 5.928 -2.789 3.835 1.00 95.25 295 THR A CA 1
ATOM 2187 C C . THR A 1 295 ? 5.988 -2.873 2.313 1.00 95.25 295 THR A C 1
ATOM 2189 O O . THR A 1 295 ? 6.959 -2.427 1.706 1.00 95.25 295 THR A O 1
ATOM 2192 N N . ASN A 1 296 ? 4.954 -3.434 1.684 1.00 94.88 296 ASN A N 1
ATOM 2193 C CA . ASN A 1 296 ? 4.807 -3.421 0.226 1.00 94.88 296 ASN A CA 1
ATOM 2194 C C . ASN A 1 296 ? 3.603 -2.563 -0.154 1.00 94.88 296 ASN A C 1
ATOM 2196 O O . ASN A 1 296 ? 2.505 -2.809 0.333 1.00 94.88 296 ASN A O 1
ATOM 2200 N N . VAL A 1 297 ? 3.779 -1.605 -1.055 1.00 97.56 297 VAL A N 1
ATOM 2201 C CA . VAL A 1 297 ? 2.699 -0.795 -1.620 1.00 97.56 297 VAL A CA 1
ATOM 2202 C C . VAL A 1 297 ? 2.473 -1.232 -3.063 1.00 97.56 297 VAL A C 1
ATOM 2204 O O . VAL A 1 297 ? 3.238 -0.887 -3.962 1.00 97.56 297 VAL A O 1
ATOM 2207 N N . ILE A 1 298 ? 1.416 -2.009 -3.288 1.00 97.94 298 ILE A N 1
ATOM 2208 C CA . ILE A 1 298 ? 0.969 -2.433 -4.618 1.00 97.94 298 ILE A CA 1
ATOM 2209 C C . ILE A 1 298 ? -0.321 -1.677 -4.907 1.00 97.94 298 ILE A C 1
ATOM 2211 O O . ILE A 1 298 ? -1.379 -2.025 -4.385 1.00 97.94 298 ILE A O 1
ATOM 2215 N N . ALA A 1 299 ? -0.238 -0.627 -5.717 1.00 98.62 299 ALA A N 1
ATOM 2216 C CA . ALA A 1 299 ? -1.362 0.267 -5.971 1.00 98.62 299 ALA A CA 1
ATOM 2217 C C . ALA A 1 299 ? -1.544 0.538 -7.463 1.00 98.62 299 ALA A C 1
ATOM 2219 O O . ALA A 1 299 ? -0.612 0.371 -8.253 1.00 98.62 299 ALA A O 1
ATOM 2220 N N . ARG A 1 300 ? -2.731 0.997 -7.882 1.00 98.56 300 ARG A N 1
ATOM 2221 C CA . ARG A 1 300 ? -2.917 1.414 -9.280 1.00 98.56 300 ARG A CA 1
ATOM 2222 C C . ARG A 1 300 ? -2.026 2.604 -9.614 1.00 98.56 300 ARG A C 1
ATOM 2224 O O . ARG A 1 300 ? -1.327 2.564 -10.625 1.00 98.56 300 ARG A O 1
ATOM 2231 N N . LYS A 1 301 ? -2.026 3.618 -8.748 1.00 98.81 301 LYS A N 1
ATOM 2232 C CA . LYS A 1 301 ? -1.092 4.750 -8.779 1.00 98.81 301 LYS A CA 1
ATOM 2233 C C . LYS A 1 301 ? -0.570 5.046 -7.372 1.00 98.81 301 LYS A C 1
ATOM 2235 O O . LYS A 1 301 ? -1.229 4.713 -6.387 1.00 98.81 301 LYS A O 1
ATOM 2240 N N . VAL A 1 302 ? 0.592 5.685 -7.289 1.00 98.75 302 VAL A N 1
ATOM 2241 C CA . VAL A 1 302 ? 1.237 6.082 -6.029 1.00 98.75 302 VAL A CA 1
ATOM 2242 C C . VAL A 1 302 ? 1.639 7.548 -6.115 1.00 98.75 302 VAL A C 1
ATOM 2244 O O . VAL A 1 302 ? 2.458 7.908 -6.958 1.00 98.75 302 VAL A O 1
ATOM 2247 N N . TRP A 1 303 ? 1.081 8.390 -5.250 1.00 98.44 303 TRP A N 1
ATOM 2248 C CA . TRP A 1 303 ? 1.380 9.818 -5.175 1.00 98.44 303 TRP A CA 1
ATOM 2249 C C . TRP A 1 303 ? 1.901 10.176 -3.788 1.00 98.44 303 TRP A C 1
ATOM 2251 O O . TRP A 1 303 ? 1.248 9.921 -2.781 1.00 98.44 303 TRP A O 1
ATOM 2261 N N . ILE A 1 304 ? 3.078 10.787 -3.739 1.00 97.62 304 ILE A N 1
ATOM 2262 C CA . ILE A 1 304 ? 3.722 11.209 -2.498 1.00 97.62 304 ILE A CA 1
ATOM 2263 C C . ILE A 1 304 ? 4.082 12.680 -2.665 1.00 97.62 304 ILE A C 1
ATOM 2265 O O . ILE A 1 304 ? 4.758 13.064 -3.618 1.00 97.62 304 ILE A O 1
ATOM 2269 N N . LYS A 1 305 ? 3.568 13.525 -1.785 1.00 95.62 305 LYS A N 1
ATOM 2270 C CA . LYS A 1 305 ? 3.710 14.976 -1.857 1.00 95.62 305 LYS A CA 1
ATOM 2271 C C . LYS A 1 305 ? 4.140 15.532 -0.511 1.00 95.62 305 LYS A C 1
ATOM 2273 O O . LYS A 1 305 ? 4.148 14.821 0.494 1.00 95.62 305 LYS A O 1
ATOM 2278 N N . SER A 1 306 ? 4.450 16.824 -0.526 1.00 93.81 306 SER A N 1
ATOM 2279 C CA . SER A 1 306 ? 4.964 17.568 0.624 1.00 93.81 306 SER A CA 1
ATOM 2280 C C . SER A 1 306 ? 6.204 16.879 1.200 1.00 93.81 306 SER A C 1
ATOM 2282 O O . SER A 1 306 ? 6.903 16.167 0.479 1.00 93.81 306 SER A O 1
ATOM 2284 N N . ASP A 1 307 ? 6.510 17.068 2.479 1.00 93.56 307 ASP A N 1
ATOM 2285 C CA . ASP A 1 307 ? 7.716 16.505 3.088 1.00 93.56 307 ASP A CA 1
ATOM 2286 C C . ASP A 1 307 ? 7.549 15.024 3.510 1.00 93.56 307 ASP A C 1
ATOM 2288 O O . ASP A 1 307 ? 8.278 14.529 4.375 1.00 93.56 307 ASP A O 1
ATOM 2292 N N . ALA A 1 308 ? 6.591 14.296 2.920 1.00 94.88 308 ALA A N 1
ATOM 2293 C CA . ALA A 1 308 ? 6.297 12.913 3.275 1.00 94.88 308 ALA A CA 1
ATOM 2294 C C . ALA A 1 308 ? 7.455 11.989 2.881 1.00 94.88 308 ALA A C 1
ATOM 2296 O O . ALA A 1 308 ? 7.952 12.015 1.754 1.00 94.88 308 ALA A O 1
ATOM 2297 N N . SER A 1 309 ? 7.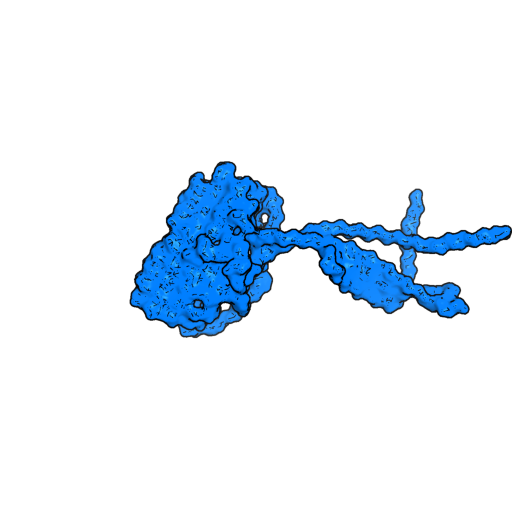861 11.121 3.804 1.00 94.88 309 SER A N 1
ATOM 2298 C CA . SER A 1 309 ? 8.937 10.152 3.606 1.00 94.88 309 SER A CA 1
ATOM 2299 C C . SER A 1 309 ? 8.417 8.735 3.815 1.00 94.88 309 SER A C 1
ATOM 2301 O O . SER A 1 309 ? 8.253 8.286 4.947 1.00 94.88 309 SER A O 1
ATOM 2303 N N . LEU A 1 310 ? 8.195 8.002 2.728 1.00 95.12 310 LEU A N 1
ATOM 2304 C CA . LEU A 1 310 ? 7.804 6.597 2.776 1.00 95.12 310 LEU A CA 1
ATOM 2305 C C . LEU A 1 310 ? 9.048 5.714 2.946 1.00 95.12 310 LEU A C 1
ATOM 2307 O O . LEU A 1 310 ? 9.862 5.607 2.028 1.00 95.12 310 LEU A O 1
ATOM 2311 N N . THR A 1 311 ? 9.197 5.081 4.110 1.00 95.12 311 THR A N 1
ATOM 2312 C CA . THR A 1 311 ? 10.318 4.178 4.407 1.00 95.12 311 THR A CA 1
ATOM 2313 C C . THR A 1 311 ? 9.856 2.728 4.311 1.00 95.12 311 THR A C 1
ATOM 2315 O O . THR A 1 311 ? 8.973 2.296 5.046 1.00 95.12 311 THR A O 1
ATOM 2318 N N . LEU A 1 312 ? 10.457 1.980 3.389 1.00 94.31 312 LEU A N 1
ATOM 2319 C CA . LEU A 1 312 ? 10.073 0.624 3.013 1.00 94.31 312 LEU A CA 1
ATOM 2320 C C . LEU A 1 312 ? 11.254 -0.312 3.252 1.00 94.31 312 LEU A C 1
ATOM 2322 O O . LEU A 1 312 ? 12.124 -0.485 2.399 1.00 94.31 312 LEU A O 1
ATOM 2326 N N . ASN A 1 313 ? 11.281 -0.893 4.446 1.00 93.12 313 ASN A N 1
ATOM 2327 C CA . ASN A 1 313 ? 12.276 -1.890 4.820 1.00 93.12 313 ASN A CA 1
ATOM 2328 C C . ASN A 1 313 ? 11.968 -3.239 4.138 1.00 93.12 313 ASN A C 1
ATOM 2330 O O . ASN A 1 313 ? 10.838 -3.487 3.702 1.00 93.12 313 ASN A O 1
ATOM 2334 N N . ALA A 1 314 ? 12.957 -4.131 4.077 1.00 90.75 314 ALA A N 1
ATOM 2335 C CA . ALA A 1 314 ? 12.793 -5.497 3.570 1.00 90.75 314 ALA A CA 1
ATOM 2336 C C . ALA A 1 314 ? 13.361 -6.556 4.536 1.00 90.75 314 ALA A C 1
ATOM 2338 O O . ALA A 1 314 ? 13.857 -7.602 4.111 1.00 90.75 314 ALA A O 1
ATOM 2339 N N . ASP A 1 315 ? 13.269 -6.311 5.847 1.00 90.44 315 ASP A N 1
ATOM 2340 C CA . ASP A 1 315 ? 13.697 -7.254 6.882 1.00 90.44 315 ASP A CA 1
ATOM 2341 C C . ASP A 1 315 ? 12.598 -8.287 7.163 1.00 90.44 315 ASP A C 1
ATOM 2343 O O . ASP A 1 315 ? 11.901 -8.278 8.179 1.00 90.44 315 ASP A O 1
ATOM 2347 N N . TYR A 1 316 ? 12.424 -9.213 6.223 1.00 88.31 316 TYR A N 1
ATOM 2348 C CA . TYR A 1 316 ? 11.431 -10.280 6.348 1.00 88.31 316 TYR A CA 1
ATOM 2349 C C . TYR A 1 316 ? 11.727 -11.250 7.507 1.00 88.31 316 TYR A C 1
ATOM 2351 O O . TYR A 1 316 ? 10.842 -12.007 7.894 1.00 88.31 316 TYR A O 1
ATOM 2359 N N . GLY A 1 317 ? 12.954 -11.257 8.046 1.00 87.19 317 GLY A N 1
ATOM 2360 C CA . GLY A 1 317 ? 13.350 -12.103 9.176 1.00 87.19 317 GLY A CA 1
ATOM 2361 C C . GLY A 1 317 ? 12.953 -11.527 10.538 1.00 87.19 317 GLY A C 1
ATOM 2362 O O . GLY A 1 317 ? 12.785 -12.287 11.491 1.00 87.19 317 GLY A O 1
ATOM 2363 N N . ALA A 1 318 ? 12.749 -10.211 10.631 1.00 90.19 318 ALA A N 1
ATOM 2364 C CA . ALA A 1 318 ? 12.346 -9.527 11.861 1.00 90.19 318 ALA A CA 1
ATOM 2365 C C . ALA A 1 318 ? 10.852 -9.665 12.213 1.00 90.19 318 ALA A C 1
ATOM 2367 O O . ALA A 1 318 ? 10.390 -9.087 13.199 1.00 90.19 318 ALA A O 1
ATOM 2368 N N . THR A 1 319 ? 10.065 -10.410 11.430 1.00 93.50 319 THR A N 1
ATOM 2369 C CA . THR A 1 319 ? 8.628 -10.588 11.670 1.00 93.50 319 THR A CA 1
ATOM 2370 C C . THR A 1 319 ? 8.127 -11.973 11.265 1.00 93.50 319 THR A C 1
ATOM 2372 O O . THR A 1 319 ? 8.706 -12.648 10.423 1.00 93.50 319 THR A O 1
ATOM 2375 N N . THR A 1 320 ? 7.014 -12.399 11.864 1.00 92.00 320 THR A N 1
ATOM 2376 C CA . THR A 1 320 ? 6.287 -13.622 11.482 1.00 92.00 320 THR A CA 1
ATOM 2377 C C . THR A 1 320 ? 5.231 -13.370 10.406 1.00 92.00 320 THR A C 1
ATOM 2379 O O . THR A 1 320 ? 4.593 -14.313 9.934 1.00 92.00 320 THR A O 1
ATOM 2382 N N . VAL A 1 321 ? 5.018 -12.108 10.022 1.00 94.56 321 VAL A N 1
ATOM 2383 C CA . VAL A 1 321 ? 4.119 -11.735 8.930 1.00 94.56 321 VAL A CA 1
ATOM 2384 C C . VAL A 1 321 ? 4.748 -12.182 7.606 1.00 94.56 321 VAL A C 1
ATOM 2386 O O . VAL A 1 321 ? 5.859 -11.751 7.295 1.00 94.56 321 VAL A O 1
ATOM 2389 N N . PRO A 1 322 ? 4.082 -13.030 6.802 1.00 91.06 322 PRO A N 1
ATOM 2390 C CA . PRO A 1 322 ? 4.651 -13.476 5.541 1.00 91.06 322 PRO A CA 1
ATOM 2391 C C . PRO A 1 322 ? 4.673 -12.325 4.532 1.00 91.06 322 PRO A C 1
ATOM 2393 O O . PRO A 1 322 ? 3.682 -11.614 4.362 1.00 91.06 322 PRO A O 1
ATOM 2396 N N . ASN A 1 323 ? 5.780 -12.169 3.808 1.00 89.06 323 ASN A N 1
ATOM 2397 C CA . ASN A 1 323 ? 5.783 -11.345 2.606 1.00 89.06 323 ASN A CA 1
ATOM 2398 C C . ASN A 1 323 ? 5.117 -12.123 1.465 1.00 89.06 323 ASN A C 1
ATOM 2400 O O . ASN A 1 323 ? 5.637 -13.145 1.018 1.00 89.06 323 ASN A O 1
ATOM 2404 N N . VAL A 1 324 ? 3.973 -11.626 1.003 1.00 85.69 324 VAL A N 1
ATOM 2405 C CA . VAL A 1 324 ? 3.189 -12.219 -0.089 1.00 85.69 324 VAL A CA 1
ATOM 2406 C C . VAL A 1 324 ? 3.402 -11.521 -1.435 1.00 85.69 324 VAL A C 1
ATOM 2408 O O . VAL A 1 324 ? 3.013 -12.059 -2.466 1.00 85.69 324 VAL A O 1
ATOM 2411 N N . ALA A 1 325 ? 4.071 -10.367 -1.460 1.00 80.62 325 ALA A N 1
ATOM 2412 C CA . ALA A 1 325 ? 4.386 -9.608 -2.670 1.00 80.62 325 ALA A CA 1
ATOM 2413 C C . ALA A 1 325 ? 5.616 -10.174 -3.408 1.00 80.62 325 ALA A C 1
ATOM 2415 O O . ALA A 1 325 ? 6.505 -9.436 -3.823 1.00 80.62 325 ALA A O 1
ATOM 2416 N N . VAL A 1 326 ? 5.719 -11.497 -3.542 1.00 73.06 326 VAL A N 1
ATOM 2417 C CA . VAL A 1 326 ? 6.925 -12.158 -4.061 1.00 73.06 326 VAL A CA 1
ATOM 2418 C C . VAL A 1 326 ? 6.879 -12.255 -5.583 1.00 73.06 326 VAL A C 1
ATOM 2420 O O . VAL A 1 326 ? 5.874 -12.669 -6.156 1.00 73.06 326 VAL A O 1
ATOM 2423 N N . TYR A 1 327 ? 7.997 -11.928 -6.236 1.00 63.59 327 TYR A N 1
ATOM 2424 C CA . TYR A 1 327 ? 8.175 -12.123 -7.671 1.00 63.59 327 TYR A CA 1
ATOM 2425 C C . TYR A 1 327 ? 9.363 -13.040 -7.968 1.00 63.59 327 TYR A C 1
ATOM 2427 O O . TYR A 1 327 ? 10.422 -12.943 -7.344 1.00 63.59 327 TYR A O 1
ATOM 2435 N N . TYR A 1 328 ? 9.185 -13.914 -8.957 1.00 56.50 328 TYR A N 1
ATOM 2436 C CA . TYR A 1 328 ? 10.229 -14.784 -9.480 1.00 56.50 328 TYR A CA 1
ATOM 2437 C C . TYR A 1 328 ? 10.407 -14.482 -10.970 1.00 56.50 328 TYR A C 1
ATOM 2439 O O . TYR A 1 328 ? 9.494 -14.724 -11.758 1.00 56.50 328 TYR A O 1
ATOM 2447 N N . GLU A 1 329 ? 11.577 -13.985 -11.379 1.00 52.84 329 GLU A N 1
ATOM 2448 C CA . GLU A 1 329 ? 11.919 -13.961 -12.804 1.00 52.84 329 GLU A CA 1
ATOM 2449 C C . GLU A 1 329 ? 12.385 -15.356 -13.220 1.00 52.84 329 GLU A C 1
ATOM 2451 O O . GLU A 1 329 ? 13.396 -15.866 -12.726 1.00 52.84 329 GLU A O 1
ATOM 2456 N N . GLY A 1 330 ? 11.642 -15.977 -14.136 1.00 45.28 330 GLY A N 1
ATOM 2457 C CA . GLY A 1 330 ? 12.102 -17.167 -14.836 1.00 45.28 330 GLY A CA 1
ATOM 2458 C C . GLY A 1 330 ? 13.127 -16.766 -15.890 1.00 45.28 330 GLY A C 1
ATOM 2459 O O . GLY A 1 330 ? 12.772 -16.160 -16.899 1.00 45.28 330 GLY A O 1
ATOM 2460 N N . VAL A 1 331 ? 14.399 -17.111 -15.690 1.00 43.72 331 VAL A N 1
ATOM 2461 C CA . VAL A 1 331 ? 15.400 -16.951 -16.751 1.00 43.72 331 VAL A CA 1
ATOM 2462 C C . VAL A 1 331 ? 15.175 -18.086 -17.757 1.00 43.72 331 VAL A C 1
ATOM 2464 O O . VAL A 1 331 ? 15.364 -19.256 -17.424 1.00 43.72 331 VAL A O 1
ATOM 2467 N N . GLY A 1 332 ? 14.689 -17.759 -18.959 1.00 41.03 332 GLY A N 1
ATOM 2468 C CA . GLY A 1 332 ? 14.247 -18.739 -19.957 1.00 41.03 332 GLY A CA 1
ATOM 2469 C C . GLY A 1 332 ? 15.310 -19.783 -20.327 1.00 41.03 332 GLY A C 1
ATOM 2470 O O . GLY A 1 332 ? 16.455 -19.449 -20.637 1.00 41.03 332 GLY A O 1
ATOM 2471 N N . SER A 1 333 ? 14.920 -21.060 -20.341 1.00 36.72 333 SER A N 1
ATOM 2472 C CA . SER A 1 333 ? 15.755 -22.172 -20.804 1.00 36.72 333 SER A CA 1
ATOM 2473 C C . SER A 1 333 ? 15.867 -22.162 -22.328 1.00 36.72 333 SER A C 1
ATOM 2475 O O . SER A 1 333 ? 14.859 -22.187 -23.035 1.00 36.72 333 SER A O 1
ATOM 2477 N N . ARG A 1 334 ? 17.087 -22.257 -22.868 1.00 38.25 334 ARG A N 1
ATOM 2478 C CA . ARG A 1 334 ? 17.275 -22.791 -24.225 1.00 38.25 334 ARG A CA 1
ATOM 2479 C C . ARG A 1 334 ? 16.911 -24.277 -24.199 1.00 38.25 334 ARG A C 1
ATOM 2481 O O . ARG A 1 334 ? 17.626 -25.063 -23.584 1.00 38.25 334 ARG A O 1
ATOM 2488 N N . MET A 1 335 ? 15.841 -24.681 -24.886 1.00 35.22 335 MET A N 1
ATOM 2489 C CA . MET A 1 335 ? 15.633 -26.096 -25.209 1.00 35.22 335 MET A CA 1
ATOM 2490 C C . MET A 1 335 ? 16.705 -26.527 -26.218 1.00 35.22 335 MET A C 1
ATOM 2492 O O . MET A 1 335 ? 16.592 -26.258 -27.412 1.00 35.22 335 MET A O 1
ATOM 2496 N N . ALA A 1 336 ? 17.766 -27.184 -25.756 1.00 38.34 336 ALA A N 1
ATOM 2497 C CA . ALA A 1 336 ? 18.727 -27.850 -26.629 1.00 38.34 336 ALA A CA 1
ATOM 2498 C C . ALA A 1 336 ? 18.326 -29.322 -26.797 1.00 38.34 336 ALA A C 1
ATOM 2500 O O . ALA A 1 336 ? 18.942 -30.215 -26.228 1.00 38.34 336 ALA A O 1
ATOM 2501 N N . GLY A 1 337 ? 17.272 -29.581 -27.571 1.00 35.56 337 GLY A N 1
ATOM 2502 C CA . GLY A 1 337 ? 16.883 -30.934 -27.967 1.00 35.56 337 GLY A CA 1
ATOM 2503 C C . GLY A 1 337 ? 17.156 -31.174 -29.450 1.00 35.56 337 GLY A C 1
ATOM 2504 O O . GLY A 1 337 ? 16.253 -31.014 -30.265 1.00 35.56 337 GLY A O 1
ATOM 2505 N N . LYS A 1 338 ? 18.384 -31.556 -29.832 1.00 33.97 338 LYS A N 1
ATOM 2506 C CA . LYS A 1 338 ? 18.623 -32.207 -31.135 1.00 33.97 338 LYS A CA 1
ATOM 2507 C C . LYS A 1 338 ? 18.427 -33.709 -30.955 1.00 33.97 338 LYS A C 1
ATOM 2509 O O . LYS A 1 338 ? 19.224 -34.359 -30.285 1.00 33.97 338 LYS A O 1
ATOM 2514 N N . VAL A 1 339 ? 17.384 -34.256 -31.573 1.00 34.88 339 VAL A N 1
ATOM 2515 C CA . VAL A 1 339 ? 17.168 -35.703 -31.671 1.00 34.88 339 VAL A CA 1
ATOM 2516 C C . VAL A 1 339 ? 18.117 -36.254 -32.737 1.00 34.88 339 VAL A C 1
ATOM 2518 O O . VAL A 1 339 ? 17.863 -36.098 -33.928 1.00 34.88 339 VAL A O 1
ATOM 2521 N N . ASN A 1 340 ? 19.213 -36.890 -32.324 1.00 32.59 340 ASN A N 1
ATOM 2522 C CA . ASN A 1 340 ? 20.031 -37.714 -33.214 1.00 32.59 340 ASN A CA 1
ATOM 2523 C C . ASN A 1 340 ? 19.771 -39.187 -32.883 1.00 32.59 340 ASN A C 1
ATOM 2525 O O . ASN A 1 340 ? 20.304 -39.707 -31.904 1.00 32.59 340 ASN A O 1
ATOM 2529 N N . LEU A 1 341 ? 18.968 -39.867 -33.706 1.00 32.53 341 LEU A N 1
ATOM 2530 C CA . LEU A 1 341 ? 18.932 -41.329 -33.710 1.00 32.53 341 LEU A CA 1
ATOM 2531 C C . LEU A 1 341 ? 20.239 -41.844 -34.326 1.00 32.53 341 LEU A C 1
ATOM 2533 O O . LEU A 1 341 ? 20.409 -41.820 -35.543 1.00 32.53 341 LEU A O 1
ATOM 2537 N N . ALA A 1 342 ? 21.155 -42.335 -33.495 1.00 29.86 342 ALA A N 1
ATOM 2538 C CA . ALA A 1 342 ? 22.249 -43.177 -33.957 1.00 29.86 342 ALA A CA 1
ATOM 2539 C C . ALA A 1 342 ? 21.791 -44.642 -33.899 1.00 29.86 342 ALA A C 1
ATOM 2541 O O . ALA A 1 342 ? 21.849 -45.282 -32.852 1.00 29.86 342 ALA A O 1
ATOM 2542 N N . LEU A 1 343 ? 21.308 -45.174 -35.023 1.00 30.89 343 LEU A N 1
ATOM 2543 C CA . LEU A 1 343 ? 21.135 -46.619 -35.181 1.00 30.89 343 LEU A CA 1
ATOM 2544 C C . LEU A 1 343 ? 22.526 -47.258 -35.343 1.00 30.89 343 LEU A C 1
ATOM 2546 O O . LEU A 1 343 ? 23.284 -46.819 -36.214 1.00 30.89 343 LEU A O 1
ATOM 2550 N N . PRO A 1 344 ? 22.892 -48.294 -34.569 1.00 28.94 344 PRO A N 1
ATOM 2551 C CA . PRO A 1 344 ? 24.150 -48.994 -34.773 1.00 28.94 344 PRO A CA 1
ATOM 2552 C C . PRO A 1 344 ? 24.048 -49.856 -36.040 1.00 28.94 344 PRO A C 1
ATOM 2554 O O . PRO A 1 344 ? 23.617 -51.006 -35.997 1.00 28.94 344 PRO A O 1
ATOM 2557 N N . MET A 1 345 ? 24.456 -49.321 -37.194 1.00 30.81 345 MET A N 1
ATOM 2558 C CA . MET A 1 345 ? 24.720 -50.153 -38.371 1.00 30.81 345 MET A CA 1
ATOM 2559 C C . MET A 1 345 ? 26.028 -50.918 -38.148 1.00 30.81 345 MET A C 1
ATOM 2561 O O . MET A 1 345 ? 27.125 -50.402 -38.359 1.00 30.81 345 MET A O 1
ATOM 2565 N N . ARG A 1 346 ? 25.921 -52.171 -37.692 1.00 31.30 346 ARG A N 1
ATOM 2566 C CA . ARG A 1 346 ? 27.061 -53.087 -37.616 1.00 31.30 346 ARG A CA 1
ATOM 2567 C C . ARG A 1 346 ? 27.352 -53.610 -39.027 1.00 31.30 346 ARG A C 1
ATOM 2569 O O . ARG A 1 346 ? 26.680 -54.517 -39.504 1.00 31.30 346 ARG A O 1
ATOM 2576 N N . ASN A 1 347 ? 28.353 -53.028 -39.687 1.00 36.50 347 ASN A N 1
ATOM 2577 C CA . ASN A 1 347 ? 28.902 -53.532 -40.947 1.00 36.50 347 ASN A CA 1
ATOM 2578 C C . ASN A 1 347 ? 29.332 -55.000 -40.779 1.00 36.50 347 ASN A C 1
ATOM 2580 O O . ASN A 1 347 ? 30.303 -55.287 -40.076 1.00 36.50 347 ASN A O 1
ATOM 2584 N N . ARG A 1 348 ? 28.646 -55.930 -41.448 1.00 32.34 348 ARG A N 1
ATOM 2585 C CA . ARG A 1 348 ? 29.184 -57.266 -41.730 1.00 32.34 348 ARG A CA 1
ATOM 2586 C C . ARG A 1 348 ? 29.615 -57.296 -43.192 1.00 32.34 348 ARG A C 1
ATOM 2588 O O . ARG A 1 348 ? 28.773 -57.297 -44.082 1.00 32.34 348 ARG A O 1
ATOM 2595 N N . ARG A 1 349 ? 30.934 -57.319 -43.416 1.00 35.97 349 ARG A N 1
ATOM 2596 C CA . ARG A 1 349 ? 31.529 -57.774 -44.679 1.00 35.97 349 ARG A CA 1
ATOM 2597 C C . ARG A 1 349 ? 31.010 -59.185 -44.964 1.00 35.97 349 ARG A C 1
ATOM 2599 O O . ARG A 1 349 ? 31.155 -60.053 -44.106 1.00 35.97 349 ARG A O 1
ATOM 2606 N N . MET A 1 350 ? 30.452 -59.400 -46.148 1.00 33.75 350 MET A N 1
ATOM 2607 C CA . MET A 1 350 ? 30.441 -60.718 -46.776 1.00 33.75 350 MET A CA 1
ATOM 2608 C C . MET A 1 350 ? 31.521 -60.711 -47.859 1.00 33.75 350 MET A C 1
ATOM 2610 O O . MET A 1 350 ? 31.682 -59.708 -48.555 1.00 33.75 350 MET A O 1
ATOM 2614 N N . THR A 1 351 ? 32.305 -61.786 -47.868 1.00 37.06 351 THR A N 1
ATOM 2615 C CA . THR A 1 351 ? 33.225 -62.210 -48.934 1.00 37.06 351 THR A CA 1
ATOM 2616 C C . THR A 1 351 ? 32.589 -62.187 -50.307 1.00 37.06 351 THR A C 1
ATOM 2618 O O . THR A 1 351 ? 31.392 -62.552 -50.373 1.00 37.06 351 THR A O 1
#

pLDDT: mean 85.35, std 19.87, range [28.94, 98.81]

Foldseek 3Di:
DDDDDDDDFDWDDWDWDWDDPVQQKIKTKIKTWGADPPCVVVVCGTDIDIDIFMWGWDWDFAFFALEEQQAQADLQSEEEEAQEEEAAAEHEHEFNHQYQNSDEYDDNAAYAHVAYEYCHHHYDDCNRYVHGYHYNDDRDPQLCPPQDADDADDFPAECAAAEPAEDEDEAHEYAQEYAYDAAYEYEYDADEHEGEPHEPHYDDAYEYEDERYAYEADYAHYAYHYAEAYAAYYAHHLDDSQQQHRYHYDPPYAAAAEHEPAHQHQDAYAGEHHAARYEDEYAYQHEHHQVYLAYHYHHNGYYYYHNYYYYGHPNCVVDSRDHSSTDIDTPGTDRPDDDDDDDPPDDDDDD

Secondary structure (DSSP, 8-state):
----PPPP--EEEEEEEEEE-SSSEEEEEEEEEEE-TTTGGGT--EEEEEEEEEEE-EEEEE--EEEEE--SS-TTSEEE-TT-EEEEEEEEEEE---STTSEEE-TT-EEEEEEEEESS-EES-GGGEESPPEESPPP---TTTTSPPPPP---SEEEEEEES-EEEE-SEEEEEEEEEETT-EEEEPSEEEEEESS-EEE-TT-EEEEESEEEEEESTT--EEEEEEEEEEEE--SSSTTTTEEEEE-TTSPTT-EEEEEEEEEEEEEEEEEEEEEEEEEESSSEESTT-SBEEEEEEEEEEETT-EEE--B-GGG-SS-----EEEEE--------------------